Protein AF-A0A7Y3P914-F1 (afdb_monomer_lite)

Foldseek 3Di:
DDDDDDDADDDDFDDADDPPDPPPDDPPDDDDDDDDDDDDDDDDDDDDDDDDPPDDDDDDDDDDDDDDDDDPDQPDDDPADCQLVCLVVVPLLVVLVVLCVPPLLVLDDPVLNVVLVVLNVVLVVLSVVLNVLSVVLNVVVVVLSVLVVVLVVVVVVLVVLSVVLVVLSVVLCVDVRPPPDPVSNVVSVVSSVVSVVSSVVSVVVVVVSVVSVVVSVVSVVVSVVSVVVSSVSSSVSVVSSVVSSVVSVVSSVVLPALPDPLVVLLCVLVVPDLADDLVDDLVSLVVSLVSLVSSLVSLVVSPVSHPCPPDNSVVVNVVSVVRNVNSVVSCVVVVSVDPPPPPPDPDDDDDDDD

Secondary structure (DSSP, 8-state):
-PPPPPPPP-PPPPPP----------------------------------S---SS--S------------S----PPSSS-HHHHHHT-HHHHHHHHHHT-TTGGGS-HHHHHHHHHHHHHHHHHHHHHHHHHHHHHHHHHHHHHHHHHHHHHHHHHHHHHHHHHHHHHHHHHHHTT-SSHHHHHHHHHHHHHHHHHHHHHHHHHHHHHHHHHHHHHHHHHHHHHHHHHHHHHHHHHHHHHHHHHHHHHHHHHS--TTHHHHHHHHHHHTS-----TTS-HHHHHHHHHHHHHHHHHHHHHHHHS-TTSS--HHHHHHHHHHHHHHHHHHHHTTTTS------------PPP-

Sequence (354 aa):
PAPAQAPAPDIPAVAPITADLPLASTPSGTDAETAAEGEEKPFAAYASAPERADYLGAVNEDVSVSRSGEKASAIRPTAAGQIGGAIRNFAPYASLQALMSDPRMAKVSADVRRPIDVKKSEIDGKRGELIASADKQDTAEDGFEEEGRNLGAEKQTLAAAVADIDRLIAAHNARCNPAPDAASYQRCLADAARINAERDRVNARVDDYNKRANAHNSKIASLQSSRETLVSDADGWAEKIKELIAEIEKILAESKDCTDELKQTVKKICNEPHSCNGLQDCDELRLNLKIGQTCLAAREKVEELCPPNEYDHKTPINNEKAAIERCENYMKDKNCDEAPPVSSDNGNLMSPQK

Structure (mmCIF, N/CA/C/O backbone):
data_AF-A0A7Y3P914-F1
#
_entry.id   AF-A0A7Y3P914-F1
#
loop_
_atom_site.group_PDB
_atom_site.id
_atom_site.type_symbol
_atom_site.label_atom_id
_atom_site.label_alt_id
_atom_site.label_comp_id
_atom_site.label_asym_id
_atom_site.label_entity_id
_atom_site.label_seq_id
_atom_site.pdbx_PDB_ins_code
_atom_site.Cartn_x
_atom_site.Cartn_y
_atom_site.Cartn_z
_atom_site.occupancy
_atom_site.B_iso_or_equiv
_atom_site.auth_seq_id
_atom_site.auth_comp_id
_atom_site.auth_asym_id
_atom_site.auth_atom_id
_atom_site.pdbx_PDB_model_num
ATOM 1 N N . PRO A 1 1 ? 53.459 3.394 -87.256 1.00 50.91 1 PRO A N 1
ATOM 2 C CA . PRO A 1 1 ? 53.885 3.589 -85.850 1.00 50.91 1 PRO A CA 1
ATOM 3 C C . PRO A 1 1 ? 52.732 4.160 -85.013 1.00 50.91 1 PRO A C 1
ATOM 5 O O . PRO A 1 1 ? 52.361 5.315 -85.193 1.00 50.91 1 PRO A O 1
ATOM 8 N N . ALA A 1 2 ? 52.109 3.324 -84.178 1.00 41.31 2 ALA A N 1
ATOM 9 C CA . ALA A 1 2 ? 51.097 3.789 -83.232 1.00 41.31 2 ALA A CA 1
ATOM 10 C C . ALA A 1 2 ? 51.759 4.699 -82.175 1.00 41.31 2 ALA A C 1
ATOM 12 O O . ALA A 1 2 ? 52.886 4.402 -81.767 1.00 41.31 2 ALA A O 1
ATOM 13 N N . PRO A 1 3 ? 51.118 5.805 -81.758 1.00 51.88 3 PRO A N 1
ATOM 14 C CA . PRO A 1 3 ? 51.663 6.670 -80.720 1.00 51.88 3 PRO A CA 1
ATOM 15 C C . PRO A 1 3 ? 51.756 5.898 -79.400 1.00 51.88 3 PRO A C 1
ATOM 17 O O . PRO A 1 3 ? 50.814 5.209 -79.008 1.00 51.88 3 PRO A O 1
ATOM 20 N N . ALA A 1 4 ? 52.909 6.000 -78.739 1.00 55.75 4 ALA A N 1
ATOM 21 C CA . ALA A 1 4 ? 53.138 5.420 -77.424 1.00 55.75 4 ALA A CA 1
ATOM 22 C C . ALA A 1 4 ? 52.092 5.967 -76.439 1.00 55.75 4 ALA A C 1
ATOM 24 O O . ALA A 1 4 ? 51.994 7.180 -76.247 1.00 55.75 4 ALA A O 1
ATOM 25 N N . GLN A 1 5 ? 51.290 5.078 -75.850 1.00 51.44 5 GLN A N 1
ATOM 26 C CA . GLN A 1 5 ? 50.383 5.440 -74.766 1.00 51.44 5 GLN A CA 1
ATOM 27 C C . GLN A 1 5 ? 51.217 5.931 -73.580 1.00 51.44 5 GLN A C 1
ATOM 29 O O . GLN A 1 5 ? 52.145 5.250 -73.144 1.00 51.44 5 GLN A O 1
ATOM 34 N N . ALA A 1 6 ? 50.903 7.131 -73.090 1.00 59.94 6 ALA A N 1
ATOM 35 C CA . ALA A 1 6 ? 51.476 7.650 -71.858 1.00 59.94 6 ALA A CA 1
ATOM 36 C C . ALA A 1 6 ? 51.149 6.691 -70.694 1.00 59.94 6 ALA A C 1
ATOM 38 O O . ALA A 1 6 ? 50.053 6.120 -70.684 1.00 59.94 6 ALA A O 1
ATOM 39 N N . PRO A 1 7 ? 52.069 6.497 -69.732 1.00 67.12 7 PRO A N 1
ATOM 40 C CA . PRO A 1 7 ? 51.806 5.665 -68.564 1.00 67.12 7 PRO A CA 1
ATOM 41 C C . PRO A 1 7 ? 50.567 6.187 -67.831 1.00 67.12 7 PRO A C 1
ATOM 43 O O . PRO A 1 7 ? 50.412 7.397 -67.646 1.00 67.12 7 PRO A O 1
ATOM 46 N N . ALA A 1 8 ? 49.665 5.276 -67.460 1.00 64.25 8 ALA A N 1
ATOM 47 C CA . ALA A 1 8 ? 48.492 5.625 -66.671 1.00 64.25 8 ALA A CA 1
ATOM 48 C C . ALA A 1 8 ? 48.947 6.288 -65.355 1.00 64.25 8 ALA A C 1
ATOM 50 O O . ALA A 1 8 ? 49.922 5.824 -64.762 1.00 64.25 8 ALA A O 1
ATOM 51 N N . PRO A 1 9 ? 48.294 7.376 -64.910 1.00 67.44 9 PRO A N 1
ATOM 52 C CA . PRO A 1 9 ? 48.640 8.015 -63.647 1.00 67.44 9 PRO A CA 1
ATOM 53 C C . PRO A 1 9 ? 48.430 7.031 -62.492 1.00 67.44 9 PRO A C 1
ATOM 55 O O . PRO A 1 9 ? 47.398 6.363 -62.443 1.00 67.44 9 PRO A O 1
ATOM 58 N N . ASP A 1 10 ? 49.387 6.966 -61.563 1.00 74.56 10 ASP A N 1
ATOM 59 C CA . ASP A 1 10 ? 49.242 6.203 -60.322 1.00 74.56 10 ASP A CA 1
ATOM 60 C C . ASP A 1 10 ? 48.041 6.745 -59.537 1.00 74.56 10 ASP A C 1
ATOM 62 O O . ASP A 1 10 ? 48.047 7.881 -59.053 1.00 74.56 10 ASP A O 1
ATOM 66 N N . ILE A 1 11 ? 46.981 5.941 -59.437 1.00 69.25 11 ILE A N 1
ATOM 67 C CA . ILE A 1 11 ? 45.803 6.271 -58.636 1.00 69.25 11 ILE A CA 1
ATOM 68 C C . ILE A 1 11 ? 46.069 5.770 -57.211 1.00 69.25 11 ILE A C 1
ATOM 70 O O . ILE A 1 11 ? 46.240 4.564 -57.020 1.00 69.25 11 ILE A O 1
ATOM 74 N N . PRO A 1 12 ? 46.104 6.655 -56.198 1.00 71.06 12 PRO A N 1
ATOM 75 C CA . PRO A 1 12 ? 46.280 6.232 -54.816 1.00 71.06 12 PRO A CA 1
ATOM 76 C C . PRO A 1 12 ? 45.081 5.395 -54.355 1.00 71.06 12 PRO A C 1
ATOM 78 O O . PRO A 1 12 ? 43.934 5.669 -54.717 1.00 71.06 12 PRO A O 1
ATOM 81 N N . ALA A 1 13 ? 45.337 4.378 -53.531 1.00 70.75 13 ALA A N 1
ATOM 82 C CA . ALA A 1 13 ? 44.272 3.602 -52.907 1.00 70.75 13 ALA A CA 1
ATOM 83 C C . ALA A 1 13 ? 43.399 4.508 -52.021 1.00 70.75 13 ALA A C 1
ATOM 85 O O . ALA A 1 13 ? 43.916 5.332 -51.263 1.00 70.75 13 ALA A O 1
ATOM 86 N N . VAL A 1 14 ? 42.075 4.341 -52.092 1.00 72.00 14 VAL A N 1
ATOM 87 C CA . VAL A 1 14 ? 41.169 4.921 -51.091 1.00 72.00 14 VAL A CA 1
ATOM 88 C C . VAL A 1 14 ? 41.388 4.141 -49.799 1.00 72.00 14 VAL A C 1
ATOM 90 O O . VAL A 1 14 ? 41.328 2.911 -49.812 1.00 72.00 14 VAL A O 1
ATOM 93 N N . ALA A 1 15 ? 41.652 4.836 -48.692 1.00 77.31 15 ALA A N 1
ATOM 94 C CA . ALA A 1 15 ? 41.749 4.176 -47.397 1.00 77.31 15 ALA A CA 1
ATOM 95 C C . ALA A 1 15 ? 40.427 3.436 -47.107 1.00 77.31 15 ALA A C 1
ATOM 97 O O . ALA A 1 15 ? 39.361 4.043 -47.249 1.00 77.31 15 ALA A O 1
ATOM 98 N N . PRO A 1 16 ? 40.468 2.145 -46.736 1.00 74.19 16 PRO A N 1
ATOM 99 C CA . PRO A 1 16 ? 39.254 1.409 -46.422 1.00 74.19 16 PRO A CA 1
ATOM 100 C C . PRO A 1 16 ? 38.528 2.090 -45.262 1.00 74.19 16 PRO A C 1
ATOM 102 O O . PRO A 1 16 ? 39.151 2.478 -44.273 1.00 74.19 16 PRO A O 1
ATOM 105 N N . ILE A 1 17 ? 37.204 2.211 -45.368 1.00 77.62 17 ILE A N 1
ATOM 106 C CA . ILE A 1 17 ? 36.396 2.633 -44.225 1.00 77.62 17 ILE A CA 1
ATOM 107 C C . ILE A 1 17 ? 36.360 1.444 -43.272 1.00 77.62 17 ILE A C 1
ATOM 109 O O . ILE A 1 17 ? 35.791 0.400 -43.606 1.00 77.62 17 ILE A O 1
ATOM 113 N N . THR A 1 18 ? 36.984 1.580 -42.104 1.00 72.44 18 THR A N 1
ATOM 114 C CA . THR A 1 18 ? 36.909 0.555 -41.065 1.00 72.44 18 THR A CA 1
ATOM 115 C C . THR A 1 18 ? 35.623 0.724 -40.271 1.00 72.44 18 THR A C 1
ATOM 117 O O . THR A 1 18 ? 35.176 1.834 -39.955 1.00 72.44 18 THR A O 1
ATOM 120 N N . ALA A 1 19 ? 34.987 -0.404 -39.972 1.00 58.97 19 ALA A N 1
ATOM 121 C CA . ALA A 1 19 ? 33.869 -0.493 -39.047 1.00 58.97 19 ALA A CA 1
ATOM 122 C C . ALA A 1 19 ? 34.376 -0.503 -37.600 1.00 58.97 19 ALA A C 1
ATOM 124 O O . ALA A 1 19 ? 33.995 -1.362 -36.820 1.00 58.97 19 ALA A O 1
ATOM 125 N N . ASP A 1 20 ? 35.230 0.452 -37.228 1.00 58.34 20 ASP A N 1
ATOM 126 C CA . ASP A 1 20 ? 35.485 0.721 -35.813 1.00 58.34 20 ASP A CA 1
ATOM 127 C C . ASP A 1 20 ? 34.325 1.566 -35.290 1.00 58.34 20 ASP A C 1
ATOM 129 O O . ASP A 1 20 ? 34.436 2.761 -35.016 1.00 58.34 20 ASP A O 1
ATOM 133 N N . LEU A 1 21 ? 33.147 0.947 -35.257 1.00 54.62 21 LEU A N 1
ATOM 134 C CA . LEU A 1 21 ? 32.079 1.427 -34.407 1.00 54.62 21 LEU A CA 1
ATOM 135 C C . LEU A 1 21 ? 32.516 1.124 -32.975 1.00 54.62 21 LEU A C 1
ATOM 137 O O . LEU A 1 21 ? 32.952 -0.002 -32.716 1.00 54.62 21 LEU A O 1
ATOM 141 N N . PRO A 1 22 ? 32.411 2.076 -32.035 1.00 50.47 22 PRO A N 1
ATOM 142 C CA . PRO A 1 22 ? 32.494 1.723 -30.634 1.00 50.47 22 PRO A CA 1
ATOM 143 C C . PRO A 1 22 ? 31.343 0.749 -30.373 1.00 50.47 22 PRO A C 1
ATOM 145 O O . PRO A 1 22 ? 30.184 1.150 -30.266 1.00 50.47 22 PRO A O 1
ATOM 148 N N . LEU A 1 23 ? 31.648 -0.553 -30.352 1.00 43.09 23 LEU A N 1
ATOM 149 C CA . LEU A 1 23 ? 30.751 -1.555 -29.802 1.00 43.09 23 LEU A CA 1
ATOM 150 C C . LEU A 1 23 ? 30.413 -1.045 -28.413 1.00 43.09 23 LEU A C 1
ATOM 152 O O . LEU A 1 23 ? 31.317 -0.859 -27.598 1.00 43.09 23 LEU A O 1
ATOM 156 N N . ALA A 1 24 ? 29.135 -0.721 -28.218 1.00 44.84 24 ALA A N 1
ATOM 157 C CA . ALA A 1 24 ? 28.622 -0.168 -26.983 1.00 44.84 24 ALA A CA 1
ATOM 158 C C . ALA A 1 24 ? 29.222 -0.958 -25.825 1.00 44.84 24 ALA A C 1
ATOM 160 O O . ALA A 1 24 ? 28.960 -2.156 -25.693 1.00 44.84 24 ALA A O 1
ATOM 161 N N . SER A 1 25 ? 30.068 -0.295 -25.036 1.00 38.12 25 SER A N 1
ATOM 162 C CA . SER A 1 25 ? 30.569 -0.840 -23.790 1.00 38.12 25 SER A CA 1
ATOM 163 C C . SER A 1 25 ? 29.340 -1.287 -23.015 1.00 38.12 25 SER A C 1
ATOM 165 O O . SER A 1 25 ? 28.512 -0.461 -22.623 1.00 38.12 25 SER A O 1
ATOM 167 N N . THR A 1 26 ? 29.163 -2.598 -22.862 1.00 38.47 26 THR A N 1
ATOM 168 C CA . THR A 1 26 ? 28.195 -3.145 -21.915 1.00 38.47 26 THR A CA 1
ATOM 169 C C . THR A 1 26 ? 28.412 -2.416 -20.593 1.00 38.47 26 THR A C 1
ATOM 171 O O . THR A 1 26 ? 29.578 -2.231 -20.230 1.00 38.47 26 THR A O 1
ATOM 174 N N . PRO A 1 27 ? 27.362 -1.952 -19.894 1.00 37.50 27 PRO A N 1
ATOM 175 C CA . PRO A 1 27 ? 27.545 -1.226 -18.648 1.00 37.50 27 PRO A CA 1
ATOM 176 C C . PRO A 1 27 ? 28.261 -2.146 -17.652 1.00 37.50 27 PRO A C 1
ATOM 178 O O . PRO A 1 27 ? 27.662 -3.048 -17.072 1.00 37.50 27 PRO A O 1
ATOM 181 N N . SER A 1 28 ? 29.572 -1.944 -17.517 1.00 34.94 28 SER A N 1
ATOM 182 C CA . SER A 1 28 ? 30.407 -2.553 -16.493 1.00 34.94 28 SER A CA 1
ATOM 183 C C . SER A 1 28 ? 30.061 -1.852 -15.192 1.00 34.94 28 SER A C 1
ATOM 185 O O . SER A 1 28 ? 30.590 -0.785 -14.893 1.00 34.94 28 SER A O 1
ATOM 187 N N . GLY A 1 29 ? 29.108 -2.416 -14.456 1.00 36.97 29 GLY A N 1
ATOM 188 C CA . GLY A 1 29 ? 28.916 -2.095 -13.051 1.00 36.97 29 GLY A CA 1
ATOM 189 C C . GLY A 1 29 ? 29.984 -2.804 -12.225 1.00 36.97 29 GLY A C 1
ATOM 190 O O . GLY A 1 29 ? 29.795 -3.950 -11.837 1.00 36.97 29 GLY A O 1
ATOM 191 N N . THR A 1 30 ? 31.096 -2.125 -11.971 1.00 36.47 30 THR A N 1
ATOM 192 C CA . THR A 1 30 ? 32.029 -2.394 -10.863 1.00 36.47 30 THR A CA 1
ATOM 193 C C . THR A 1 30 ? 32.286 -1.029 -10.222 1.00 36.47 30 THR A C 1
ATOM 195 O O . THR A 1 30 ? 32.380 -0.041 -10.946 1.00 36.47 30 THR A O 1
ATOM 198 N N . ASP A 1 31 ? 32.153 -0.854 -8.906 1.00 37.28 31 ASP A N 1
ATOM 199 C CA . ASP A 1 31 ? 33.085 -1.317 -7.861 1.00 37.28 31 ASP A CA 1
ATOM 200 C C . ASP A 1 31 ? 32.318 -1.754 -6.573 1.00 37.28 31 ASP A C 1
ATOM 202 O O . ASP A 1 31 ? 31.187 -1.316 -6.371 1.00 37.28 31 ASP A O 1
ATOM 206 N N . ALA A 1 32 ? 32.816 -2.601 -5.651 1.00 36.53 32 ALA A N 1
ATOM 207 C CA . ALA A 1 32 ? 34.205 -2.837 -5.234 1.00 36.53 32 ALA A CA 1
ATOM 208 C C . ALA A 1 32 ? 34.442 -4.196 -4.487 1.00 36.53 32 ALA A C 1
ATOM 210 O O . ALA A 1 32 ? 33.572 -4.632 -3.737 1.00 36.53 32 ALA A O 1
ATOM 211 N N . GLU A 1 33 ? 35.662 -4.762 -4.667 1.00 33.62 33 GLU A N 1
ATOM 212 C CA . GLU A 1 33 ? 36.610 -5.358 -3.664 1.00 33.62 33 GLU A CA 1
ATOM 213 C C . GLU A 1 33 ? 36.236 -6.686 -2.913 1.00 33.62 33 GLU A C 1
ATOM 215 O O . GLU A 1 33 ? 35.158 -6.777 -2.352 1.00 33.62 33 GLU A O 1
ATOM 220 N N . THR A 1 34 ? 37.023 -7.782 -2.773 1.00 33.47 34 THR A N 1
ATOM 221 C CA . THR A 1 34 ? 38.476 -8.097 -2.873 1.00 33.47 34 THR A CA 1
ATOM 222 C C . THR A 1 34 ? 38.768 -9.616 -3.089 1.00 33.47 34 THR A C 1
ATOM 224 O O . THR A 1 34 ? 38.064 -10.466 -2.557 1.00 33.47 34 THR A O 1
ATOM 227 N N . ALA A 1 35 ? 39.930 -9.894 -3.713 1.00 32.78 35 ALA A N 1
ATOM 228 C CA . ALA A 1 35 ? 40.918 -10.979 -3.479 1.00 32.78 35 ALA A CA 1
ATOM 229 C C . ALA A 1 35 ? 40.788 -12.426 -4.050 1.00 32.78 35 ALA A C 1
ATOM 231 O O . ALA A 1 35 ? 39.902 -13.194 -3.698 1.00 32.78 35 ALA A O 1
ATOM 232 N N . ALA A 1 36 ? 41.888 -12.796 -4.739 1.00 31.89 36 ALA A N 1
ATOM 233 C CA . ALA A 1 36 ? 42.601 -14.090 -4.797 1.00 31.89 36 ALA A CA 1
ATOM 234 C C . ALA A 1 36 ? 42.387 -15.050 -5.998 1.00 31.89 36 ALA A C 1
ATOM 236 O O . ALA A 1 36 ? 41.440 -15.821 -6.059 1.00 31.89 36 ALA A O 1
ATOM 237 N N . GLU A 1 37 ? 43.372 -14.978 -6.909 1.00 33.94 37 GLU A N 1
ATOM 238 C CA . GLU A 1 37 ? 44.086 -16.022 -7.680 1.00 33.94 37 GLU A CA 1
ATOM 239 C C . GLU A 1 37 ? 43.427 -17.389 -7.976 1.00 33.94 37 GLU A C 1
ATOM 241 O O . GLU A 1 37 ? 43.148 -18.166 -7.067 1.00 33.94 37 GLU A O 1
ATOM 246 N N . GLY A 1 38 ? 43.391 -17.772 -9.265 1.00 28.92 38 GLY A N 1
ATOM 247 C CA . GLY A 1 38 ? 43.395 -19.190 -9.660 1.00 28.92 38 GLY A CA 1
ATOM 248 C C . GLY A 1 38 ? 42.850 -19.528 -11.055 1.00 28.92 38 GLY A C 1
ATOM 249 O O . GLY A 1 38 ? 41.647 -19.628 -11.232 1.00 28.92 38 GLY A O 1
ATOM 250 N N . GLU A 1 39 ? 43.770 -19.783 -11.993 1.00 28.97 39 GLU A N 1
ATOM 251 C CA . GLU A 1 39 ? 43.679 -20.680 -13.169 1.00 28.97 39 GLU A CA 1
ATOM 252 C C . GLU A 1 39 ? 42.563 -20.516 -14.231 1.00 28.97 39 GLU A C 1
ATOM 254 O O . GLU A 1 39 ? 41.419 -20.939 -14.085 1.00 28.97 39 GLU A O 1
ATOM 259 N N . GLU A 1 40 ? 42.983 -20.062 -15.419 1.00 33.28 40 GLU A N 1
ATOM 260 C CA . GLU A 1 40 ? 42.274 -20.221 -16.694 1.00 33.28 40 GLU A CA 1
ATOM 261 C C . GLU A 1 40 ? 42.356 -21.662 -17.231 1.00 33.28 40 GLU A C 1
ATOM 263 O O . GLU A 1 40 ? 43.456 -22.187 -17.403 1.00 33.28 40 GLU A O 1
ATOM 268 N N . LYS A 1 41 ? 41.217 -22.228 -17.663 1.00 32.97 41 LYS A N 1
ATOM 269 C CA . LYS A 1 41 ? 41.084 -22.995 -18.924 1.00 32.97 41 LYS A CA 1
ATOM 270 C C . LYS A 1 41 ? 39.656 -22.877 -19.498 1.00 32.97 41 LYS A C 1
ATOM 272 O O . LYS A 1 41 ? 38.721 -22.622 -18.745 1.00 32.97 41 LYS A O 1
ATOM 277 N N . PRO A 1 42 ? 39.479 -23.028 -20.828 1.00 42.84 42 PRO A N 1
ATOM 278 C CA . PRO A 1 42 ? 38.418 -22.357 -21.575 1.00 42.84 42 PRO A CA 1
ATOM 279 C C . PRO A 1 42 ? 37.222 -23.270 -21.870 1.00 42.84 42 PRO A C 1
ATOM 281 O O . PRO A 1 42 ? 37.392 -24.472 -22.073 1.00 42.84 42 PRO A O 1
ATOM 284 N N . PHE A 1 43 ? 36.029 -22.689 -22.012 1.00 25.69 43 PHE A N 1
ATOM 285 C CA . PHE A 1 43 ? 34.910 -23.357 -22.677 1.00 25.69 43 PHE A CA 1
ATOM 286 C C . PHE A 1 43 ? 34.331 -22.498 -23.797 1.00 25.69 43 PHE A C 1
ATOM 288 O O . PHE A 1 43 ? 33.967 -21.337 -23.620 1.00 25.69 43 PHE A O 1
ATOM 295 N N . ALA A 1 44 ? 34.293 -23.117 -24.971 1.00 27.75 44 ALA A N 1
ATOM 296 C CA . ALA A 1 44 ? 33.735 -22.608 -26.203 1.00 27.75 44 ALA A CA 1
ATOM 297 C C . ALA A 1 44 ? 32.231 -22.924 -26.312 1.00 27.75 44 ALA A C 1
ATOM 299 O O . ALA A 1 44 ? 31.794 -23.987 -25.886 1.00 27.75 44 ALA A O 1
ATOM 300 N N . ALA A 1 45 ? 31.513 -21.994 -26.953 1.00 28.34 45 ALA A N 1
ATOM 301 C CA . ALA A 1 45 ? 30.376 -22.139 -27.877 1.00 28.34 45 ALA A CA 1
ATOM 302 C C . ALA A 1 45 ? 29.240 -23.148 -27.570 1.00 28.34 45 ALA A C 1
ATOM 304 O O . ALA A 1 45 ? 29.451 -24.351 -27.614 1.00 28.34 45 ALA A O 1
ATOM 305 N N . TYR A 1 46 ? 27.985 -22.686 -27.487 1.00 26.97 46 TYR A N 1
ATOM 306 C CA . TYR A 1 46 ? 27.046 -22.589 -28.624 1.00 26.97 46 TYR A CA 1
ATOM 307 C C . TYR A 1 46 ? 25.659 -22.104 -28.165 1.00 26.97 46 TYR A C 1
ATOM 309 O O . TYR A 1 46 ? 25.238 -22.312 -27.032 1.00 26.97 46 TYR A O 1
ATOM 317 N N . ALA A 1 47 ? 24.964 -21.457 -29.096 1.00 31.00 47 ALA A N 1
ATOM 318 C CA . ALA A 1 47 ? 23.595 -20.973 -29.000 1.00 31.00 47 ALA A CA 1
ATOM 319 C C . ALA A 1 47 ? 22.541 -22.093 -28.993 1.00 31.00 47 ALA A C 1
ATOM 321 O O . ALA A 1 47 ? 22.698 -23.063 -29.729 1.00 31.00 47 ALA A O 1
ATOM 322 N N . SER A 1 48 ? 21.417 -21.858 -28.303 1.00 27.88 48 SER A N 1
ATOM 323 C CA . SER A 1 48 ? 20.051 -22.104 -28.812 1.00 27.88 48 SER A CA 1
ATOM 324 C C . SER A 1 48 ? 18.994 -21.719 -27.765 1.00 27.88 48 SER A C 1
ATOM 326 O O . SER A 1 48 ? 18.983 -22.264 -26.665 1.00 27.88 48 SER A O 1
ATOM 328 N N . ALA A 1 49 ? 18.100 -20.798 -28.133 1.00 28.89 49 ALA A N 1
ATOM 329 C CA . ALA A 1 49 ? 16.814 -20.519 -27.472 1.00 28.89 49 ALA A CA 1
ATOM 330 C C . ALA A 1 49 ? 15.851 -21.737 -27.648 1.00 28.89 49 ALA A C 1
ATOM 332 O O . ALA A 1 49 ? 16.184 -22.582 -28.487 1.00 28.89 49 ALA A O 1
ATOM 333 N N . PRO A 1 50 ? 14.671 -21.863 -26.978 1.00 43.38 50 PRO A N 1
ATOM 334 C CA . PRO A 1 50 ? 13.691 -20.777 -26.827 1.00 43.38 50 PRO A CA 1
ATOM 335 C C . PRO A 1 50 ? 12.800 -20.740 -25.553 1.00 43.38 50 PRO A C 1
ATOM 337 O O . PRO A 1 50 ? 12.624 -21.716 -24.835 1.00 43.38 50 PRO A O 1
ATOM 340 N N . GLU A 1 51 ? 12.163 -19.571 -25.400 1.00 33.34 51 GLU A N 1
ATOM 341 C CA . GLU A 1 51 ? 10.835 -19.304 -24.815 1.00 33.34 51 GLU A CA 1
ATOM 342 C C . GLU A 1 51 ? 10.640 -19.164 -23.285 1.00 33.34 51 GLU A C 1
ATOM 344 O O . GLU A 1 51 ? 10.704 -20.116 -22.515 1.00 33.34 51 GLU A O 1
ATOM 349 N N . ARG A 1 52 ? 10.196 -17.940 -22.923 1.00 32.91 52 ARG A N 1
ATOM 350 C CA . ARG A 1 52 ? 9.500 -17.494 -21.692 1.00 32.91 52 ARG A CA 1
ATOM 351 C C . ARG A 1 52 ? 10.332 -17.093 -20.464 1.00 32.91 52 ARG A C 1
ATOM 353 O O . ARG A 1 52 ? 10.040 -17.525 -19.354 1.00 32.91 52 ARG A O 1
ATOM 360 N N . ALA A 1 53 ? 11.254 -16.147 -20.641 1.00 29.41 53 ALA A N 1
ATOM 361 C CA . ALA A 1 53 ? 11.845 -15.379 -19.532 1.00 29.41 53 ALA A CA 1
ATOM 362 C C . ALA A 1 53 ? 11.821 -13.852 -19.760 1.00 29.41 53 ALA A C 1
ATOM 364 O O . ALA A 1 53 ? 12.564 -13.109 -19.127 1.00 29.41 53 ALA A O 1
ATOM 365 N N . ASP A 1 54 ? 10.954 -13.366 -20.647 1.00 38.41 54 ASP A N 1
ATOM 366 C CA . ASP A 1 54 ? 10.774 -11.935 -20.871 1.00 38.41 54 ASP A CA 1
ATOM 367 C C . ASP A 1 54 ? 9.634 -11.451 -19.978 1.00 38.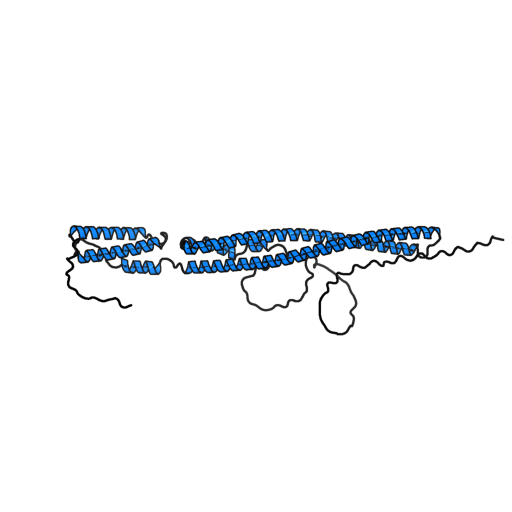41 54 ASP A C 1
ATOM 369 O O . ASP A 1 54 ? 8.475 -11.660 -20.323 1.00 38.41 54 ASP A O 1
ATOM 373 N N . TYR A 1 55 ? 9.948 -10.879 -18.813 1.00 35.78 55 TYR A N 1
ATOM 374 C CA . TYR A 1 55 ? 9.406 -9.557 -18.459 1.00 35.78 55 TYR A CA 1
ATOM 375 C C . TYR A 1 55 ? 9.979 -8.965 -17.166 1.00 35.78 55 TYR A C 1
ATOM 377 O O . TYR A 1 55 ? 10.012 -7.749 -17.050 1.00 35.78 55 TYR A O 1
ATOM 385 N N . LEU A 1 56 ? 10.494 -9.754 -16.221 1.00 37.75 56 LEU A N 1
ATOM 386 C CA . LEU A 1 56 ? 11.099 -9.222 -14.992 1.00 37.75 56 LEU A CA 1
ATOM 387 C C . LEU A 1 56 ? 12.145 -10.208 -14.456 1.00 37.75 56 LEU A C 1
ATOM 389 O O . LEU A 1 56 ? 11.775 -11.235 -13.895 1.00 37.75 56 LEU A O 1
ATOM 393 N N . GLY A 1 57 ? 13.440 -9.912 -14.597 1.00 31.36 57 GLY A N 1
ATOM 394 C CA . GLY A 1 57 ? 14.462 -10.684 -13.886 1.00 31.36 57 GLY A CA 1
ATOM 395 C C . GLY A 1 57 ? 15.863 -10.650 -14.482 1.00 31.36 57 GLY A C 1
ATOM 396 O O . GLY A 1 57 ? 16.253 -11.547 -15.217 1.00 31.36 57 GLY A O 1
ATOM 397 N N . ALA A 1 58 ? 16.661 -9.680 -14.050 1.00 32.53 58 ALA A N 1
ATOM 398 C CA . ALA A 1 58 ? 18.062 -9.941 -13.751 1.00 32.53 58 ALA A CA 1
ATOM 399 C C . ALA A 1 58 ? 18.299 -9.526 -12.296 1.00 32.53 58 ALA A C 1
ATOM 401 O O . ALA A 1 58 ? 18.653 -8.383 -12.026 1.00 32.53 58 ALA A O 1
ATOM 402 N N . VAL A 1 59 ? 18.050 -10.451 -11.366 1.00 33.28 59 VAL A N 1
ATOM 403 C CA . VAL A 1 59 ? 18.686 -10.461 -10.044 1.00 33.28 59 VAL A CA 1
ATOM 404 C C . VAL A 1 59 ? 18.969 -11.920 -9.682 1.00 33.28 59 VAL A C 1
ATOM 406 O O . VAL A 1 59 ? 18.044 -12.710 -9.534 1.00 33.28 59 VAL A O 1
ATOM 409 N N . ASN A 1 60 ? 20.262 -12.236 -9.618 1.00 32.06 60 ASN A N 1
ATOM 410 C CA . ASN A 1 60 ? 20.943 -13.296 -8.869 1.00 32.06 60 ASN A CA 1
ATOM 411 C C . ASN A 1 60 ? 20.093 -14.451 -8.305 1.00 32.06 60 ASN A C 1
ATOM 413 O O . ASN A 1 60 ? 19.385 -14.299 -7.309 1.00 32.06 60 ASN A O 1
ATOM 417 N N . GLU A 1 61 ? 20.299 -15.647 -8.859 1.00 29.81 61 GLU A N 1
ATOM 418 C CA . GLU A 1 61 ? 20.086 -16.897 -8.131 1.00 29.81 61 GLU A CA 1
ATOM 419 C C . GLU A 1 61 ? 21.199 -17.071 -7.088 1.00 29.81 61 GLU A C 1
ATOM 421 O O . GLU A 1 61 ? 22.344 -17.328 -7.440 1.00 29.81 61 GLU A O 1
ATOM 426 N N . ASP A 1 62 ? 20.849 -16.906 -5.811 1.00 28.67 62 ASP A N 1
ATOM 427 C CA . ASP A 1 62 ? 21.323 -17.766 -4.719 1.00 28.67 62 ASP A CA 1
ATOM 428 C C . ASP A 1 62 ? 20.475 -17.502 -3.463 1.00 28.67 62 ASP A C 1
ATOM 430 O O . ASP A 1 62 ? 20.752 -16.621 -2.650 1.00 28.67 62 ASP A O 1
ATOM 434 N N . VAL A 1 63 ? 19.391 -18.267 -3.297 1.00 26.67 63 VAL A N 1
ATOM 435 C CA . VAL A 1 63 ? 18.643 -18.330 -2.033 1.00 26.67 63 VAL A CA 1
ATOM 436 C C . VAL A 1 63 ? 18.353 -19.789 -1.704 1.00 26.67 63 VAL A C 1
ATOM 438 O O . VAL A 1 63 ? 17.451 -20.419 -2.252 1.00 26.67 63 VAL A O 1
ATOM 441 N N . SER A 1 64 ? 19.117 -20.319 -0.755 1.00 26.27 64 SER A N 1
ATOM 442 C CA . SER A 1 64 ? 18.826 -21.575 -0.072 1.00 26.27 64 SER A CA 1
ATOM 443 C C . SER A 1 64 ? 17.925 -21.301 1.138 1.00 26.27 64 SER A C 1
ATOM 445 O O . SER A 1 64 ? 18.306 -20.594 2.067 1.00 26.27 64 SER A O 1
ATOM 447 N N . VAL A 1 65 ? 16.714 -21.876 1.154 1.00 26.36 65 VAL A N 1
ATOM 448 C CA . VAL A 1 65 ? 15.855 -21.926 2.351 1.00 26.36 65 VAL A CA 1
ATOM 449 C C . VAL A 1 65 ? 15.231 -23.310 2.520 1.00 26.36 65 VAL A C 1
ATOM 451 O O . VAL A 1 65 ? 14.502 -23.816 1.670 1.00 26.36 65 VAL A O 1
ATOM 454 N N . SER A 1 66 ? 15.460 -23.888 3.696 1.00 25.19 66 SER A N 1
ATOM 455 C CA . SER A 1 66 ? 14.568 -24.807 4.417 1.00 25.19 66 SER A CA 1
ATOM 456 C C . SER A 1 66 ? 14.964 -24.685 5.897 1.00 25.19 66 SER A C 1
ATOM 458 O O . SER A 1 66 ? 16.145 -24.777 6.205 1.00 25.19 66 SER A O 1
ATOM 460 N N . ARG A 1 67 ? 14.080 -24.411 6.867 1.00 27.39 67 ARG A N 1
ATOM 461 C CA . ARG A 1 67 ? 12.933 -25.244 7.254 1.00 27.39 67 ARG A CA 1
ATOM 462 C C . ARG A 1 67 ? 11.954 -24.506 8.196 1.00 27.39 67 ARG A C 1
ATOM 464 O O . ARG A 1 67 ? 12.373 -23.909 9.180 1.00 27.39 67 ARG A O 1
ATOM 471 N N . SER A 1 68 ? 10.666 -24.663 7.881 1.00 32.31 68 SER A N 1
ATOM 472 C CA . SER A 1 68 ? 9.475 -24.874 8.734 1.00 32.31 68 SER A CA 1
ATOM 473 C C . SER A 1 68 ? 9.270 -24.093 10.044 1.00 32.31 68 SER A C 1
ATOM 475 O O . SER A 1 68 ? 9.869 -24.395 11.075 1.00 32.31 68 SER A O 1
ATOM 477 N N . GLY A 1 69 ? 8.228 -23.261 10.022 1.00 26.59 69 GLY A N 1
ATOM 478 C CA . GLY A 1 69 ? 7.448 -22.839 11.182 1.00 26.59 69 GLY A CA 1
ATOM 479 C C . GLY A 1 69 ? 6.334 -21.901 10.724 1.00 26.59 69 GLY A C 1
ATOM 480 O O . GLY A 1 69 ? 6.558 -20.697 10.651 1.00 26.59 69 GLY A O 1
ATOM 481 N N . GLU A 1 70 ? 5.174 -22.449 10.347 1.00 37.81 70 GLU A N 1
ATOM 482 C CA . GLU A 1 70 ? 3.986 -21.681 9.946 1.00 37.81 70 GLU A CA 1
ATOM 483 C C . GLU A 1 70 ? 3.607 -20.666 11.034 1.00 37.81 70 GLU A C 1
ATOM 485 O O . GLU A 1 70 ? 3.081 -21.007 12.092 1.00 37.81 70 GLU A O 1
ATOM 490 N N . LYS A 1 71 ? 3.892 -19.394 10.752 1.00 30.98 71 LYS A N 1
ATOM 491 C CA . LYS A 1 71 ? 3.312 -18.225 11.408 1.00 30.98 71 LYS A CA 1
ATOM 492 C C . LYS A 1 71 ? 2.487 -17.492 10.357 1.00 30.98 71 LYS A C 1
ATOM 494 O O . LYS A 1 71 ? 2.892 -17.435 9.198 1.00 30.98 71 LYS A O 1
ATOM 499 N N . ALA A 1 72 ? 1.333 -16.982 10.784 1.00 34.59 72 ALA A N 1
ATOM 500 C CA . ALA A 1 72 ? 0.357 -16.265 9.970 1.00 34.59 72 ALA A CA 1
ATOM 501 C C . ALA A 1 72 ? 1.019 -15.376 8.902 1.00 34.59 72 ALA A C 1
ATOM 503 O O . ALA A 1 72 ? 1.903 -14.579 9.217 1.00 34.59 72 ALA A O 1
ATOM 504 N N . SER A 1 73 ? 0.596 -15.561 7.650 1.00 39.19 73 SER A N 1
ATOM 505 C CA . SER A 1 73 ? 1.203 -14.989 6.451 1.00 39.19 73 SER A CA 1
ATOM 506 C C . SER A 1 73 ? 1.466 -13.488 6.582 1.00 39.19 73 SER A C 1
ATOM 508 O O . SER A 1 73 ? 0.532 -12.692 6.678 1.00 39.19 73 SER A O 1
ATOM 510 N N . ALA A 1 74 ? 2.747 -13.111 6.552 1.00 43.59 74 ALA A N 1
ATOM 511 C CA . ALA A 1 74 ? 3.178 -11.747 6.268 1.00 43.59 74 ALA A CA 1
ATOM 512 C C . ALA A 1 74 ? 2.539 -11.263 4.956 1.00 43.59 74 ALA A C 1
ATOM 514 O O . ALA A 1 74 ? 2.253 -12.083 4.073 1.00 43.59 74 ALA A O 1
ATOM 515 N N . ILE A 1 75 ? 2.342 -9.949 4.809 1.00 42.00 75 ILE A N 1
ATOM 516 C CA . ILE A 1 75 ? 1.964 -9.346 3.529 1.00 42.00 75 ILE A CA 1
ATOM 517 C C . ILE A 1 75 ? 3.149 -9.575 2.586 1.00 42.00 75 ILE A C 1
ATOM 519 O O . ILE A 1 75 ? 4.092 -8.797 2.546 1.00 42.00 75 ILE A O 1
ATOM 523 N N . ARG A 1 76 ? 3.158 -10.707 1.879 1.00 38.62 76 ARG A N 1
ATOM 524 C CA . ARG A 1 76 ? 4.168 -11.010 0.867 1.00 38.62 76 ARG A CA 1
ATOM 525 C C . ARG A 1 76 ? 3.649 -10.480 -0.462 1.00 38.62 76 ARG A C 1
ATOM 527 O O . ARG A 1 76 ? 2.742 -11.097 -1.022 1.00 38.62 76 ARG A O 1
ATOM 534 N N . PRO A 1 77 ? 4.164 -9.344 -0.959 1.00 41.31 77 PRO A N 1
ATOM 535 C CA . PRO A 1 77 ? 3.761 -8.849 -2.259 1.00 41.31 77 PRO A CA 1
ATOM 536 C C . PRO A 1 77 ? 4.206 -9.840 -3.335 1.00 41.31 77 PRO A C 1
ATOM 538 O O . PRO A 1 77 ? 5.365 -10.253 -3.384 1.00 41.31 77 PRO A O 1
ATOM 541 N N . THR A 1 78 ? 3.286 -10.209 -4.219 1.00 41.44 78 THR A N 1
ATOM 542 C CA . THR A 1 78 ? 3.649 -10.745 -5.529 1.00 41.44 78 THR A CA 1
ATOM 543 C C . THR A 1 78 ? 4.295 -9.634 -6.362 1.00 41.44 78 THR A C 1
ATOM 545 O O . THR A 1 78 ? 4.064 -8.437 -6.142 1.00 41.44 78 THR A O 1
ATOM 548 N N . ALA A 1 79 ? 5.174 -10.021 -7.287 1.00 51.78 79 ALA A N 1
ATOM 549 C CA . ALA A 1 79 ? 5.722 -9.117 -8.290 1.00 51.78 79 ALA A CA 1
ATOM 550 C C . ALA A 1 79 ? 4.559 -8.405 -9.016 1.00 51.78 79 ALA A C 1
ATOM 552 O O . ALA A 1 79 ? 3.611 -9.075 -9.415 1.00 51.78 79 ALA A O 1
ATOM 553 N N . ALA A 1 80 ? 4.634 -7.075 -9.106 1.00 49.91 80 ALA A N 1
ATOM 554 C CA . ALA A 1 80 ? 3.638 -6.142 -9.648 1.00 49.91 80 ALA A CA 1
ATOM 555 C C . ALA A 1 80 ? 2.287 -6.008 -8.891 1.00 49.91 80 ALA A C 1
ATOM 557 O O . ALA A 1 80 ? 1.523 -6.958 -8.706 1.00 49.91 80 ALA A O 1
ATOM 558 N N . GLY A 1 81 ? 1.980 -4.776 -8.462 1.00 56.00 81 GLY A N 1
ATOM 559 C CA . GLY A 1 81 ? 0.608 -4.241 -8.435 1.00 56.00 81 GLY A CA 1
ATOM 560 C C . GLY A 1 81 ? -0.404 -4.680 -7.365 1.00 56.00 81 GLY A C 1
ATOM 561 O O . GLY A 1 81 ? -1.602 -4.498 -7.573 1.00 56.00 81 GLY A O 1
ATOM 562 N N . GLN A 1 82 ? -0.012 -5.282 -6.234 1.00 75.44 82 GLN A N 1
ATOM 563 C CA . GLN A 1 82 ? -1.008 -5.735 -5.235 1.00 75.44 82 GLN A CA 1
ATOM 564 C C . GLN A 1 82 ? -0.828 -5.220 -3.808 1.00 75.44 82 GLN A C 1
ATOM 566 O O . GLN A 1 82 ? -1.587 -5.629 -2.930 1.00 75.44 82 GLN A O 1
ATOM 571 N N . ILE A 1 83 ? 0.095 -4.289 -3.544 1.00 85.12 83 ILE A N 1
ATOM 572 C CA . ILE A 1 83 ? 0.243 -3.742 -2.183 1.00 85.12 83 ILE A CA 1
ATOM 573 C C . ILE A 1 83 ? -1.047 -3.022 -1.769 1.00 85.12 83 ILE A C 1
ATOM 575 O O . ILE A 1 83 ? -1.600 -3.305 -0.704 1.00 85.12 83 ILE A O 1
ATOM 579 N N . GLY A 1 84 ? -1.599 -2.178 -2.648 1.00 89.06 84 GLY A N 1
ATOM 580 C CA . GLY A 1 84 ? -2.866 -1.495 -2.388 1.00 89.06 84 GLY A CA 1
ATOM 581 C C . GLY A 1 84 ? -4.024 -2.477 -2.186 1.00 89.06 84 GLY A C 1
ATOM 582 O O . GLY A 1 84 ? -4.854 -2.295 -1.295 1.00 89.06 84 GLY A O 1
ATOM 583 N N . GLY A 1 85 ? -4.079 -3.552 -2.977 1.00 89.81 85 GLY A N 1
ATOM 584 C CA . GLY A 1 85 ? -5.064 -4.626 -2.816 1.00 89.81 85 GLY A CA 1
ATOM 585 C C . GLY A 1 85 ? -4.938 -5.359 -1.475 1.00 89.81 85 GLY A C 1
ATOM 586 O O . GLY A 1 85 ? -5.942 -5.579 -0.796 1.00 89.81 85 GLY A O 1
ATOM 587 N N . ALA A 1 86 ? -3.713 -5.681 -1.060 1.00 91.06 86 ALA A N 1
ATOM 588 C CA . ALA A 1 86 ? -3.431 -6.354 0.202 1.00 91.06 86 ALA A CA 1
ATOM 589 C C . ALA A 1 86 ? -3.814 -5.493 1.416 1.00 91.06 86 ALA A C 1
ATOM 591 O O . ALA A 1 86 ? -4.458 -5.995 2.334 1.00 91.06 86 ALA A O 1
ATOM 592 N N . ILE A 1 87 ? -3.505 -4.190 1.398 1.00 93.62 87 ILE A N 1
ATOM 593 C CA . ILE A 1 87 ? -3.894 -3.255 2.470 1.00 93.62 87 ILE A CA 1
ATOM 594 C C . ILE A 1 87 ? -5.422 -3.107 2.539 1.00 93.62 87 ILE A C 1
ATOM 596 O O . ILE A 1 87 ? -6.010 -3.091 3.625 1.00 93.62 87 ILE A O 1
ATOM 600 N N . ARG A 1 88 ? -6.099 -3.017 1.384 1.00 94.31 88 ARG A N 1
ATOM 601 C CA . ARG A 1 88 ? -7.566 -2.905 1.331 1.00 94.31 88 ARG A CA 1
ATOM 602 C C . ARG A 1 88 ? -8.252 -4.116 1.951 1.00 94.31 88 ARG A C 1
ATOM 604 O O . ARG A 1 88 ? -9.188 -3.924 2.728 1.00 94.31 88 ARG A O 1
ATOM 611 N N . ASN A 1 89 ? -7.756 -5.309 1.632 1.00 94.00 89 ASN A N 1
ATOM 612 C CA . ASN A 1 89 ? -8.337 -6.597 2.007 1.00 94.00 89 ASN A CA 1
ATOM 613 C C . ASN A 1 89 ? -7.650 -7.241 3.222 1.00 94.00 89 ASN A C 1
ATOM 615 O O . ASN A 1 89 ? -7.763 -8.449 3.430 1.00 94.00 89 ASN A O 1
ATOM 619 N N . PHE A 1 90 ? -6.920 -6.460 4.021 1.00 94.88 90 PHE A N 1
ATOM 620 C CA . PHE A 1 90 ? -6.174 -6.985 5.157 1.00 94.88 90 PHE A CA 1
ATOM 621 C C . PHE A 1 90 ? -7.126 -7.553 6.219 1.00 94.88 90 PHE A C 1
ATOM 623 O O . PHE A 1 90 ? -7.829 -6.811 6.907 1.00 94.88 90 PHE A O 1
ATOM 630 N N . ALA A 1 91 ? -7.150 -8.881 6.358 1.00 93.69 91 ALA A N 1
ATOM 631 C CA . ALA A 1 91 ? -8.130 -9.578 7.190 1.00 93.69 91 ALA A CA 1
ATOM 632 C C . ALA A 1 91 ? -8.155 -9.116 8.664 1.00 93.69 91 ALA A C 1
ATOM 634 O O . ALA A 1 91 ? -9.252 -8.877 9.171 1.00 93.69 91 ALA A O 1
ATOM 635 N N . PRO A 1 92 ? -7.016 -8.890 9.353 1.00 95.19 92 PRO A N 1
ATOM 636 C CA . PRO A 1 92 ? -7.046 -8.376 10.723 1.00 95.19 92 PRO A CA 1
ATOM 637 C C . PRO A 1 92 ? -7.736 -7.015 10.846 1.00 95.19 92 PRO A C 1
ATOM 639 O O . PRO A 1 92 ? -8.422 -6.772 11.831 1.00 95.19 92 PRO A O 1
ATOM 642 N N . TYR A 1 93 ? -7.644 -6.140 9.841 1.00 96.12 93 TYR A N 1
ATOM 643 C CA . TYR A 1 93 ? -8.373 -4.871 9.871 1.00 96.12 93 TYR A CA 1
ATOM 644 C C . TYR A 1 93 ? -9.896 -5.085 9.850 1.00 96.12 93 TYR A C 1
ATOM 646 O O . TYR A 1 93 ? -10.621 -4.406 10.575 1.00 96.12 93 TYR A O 1
ATOM 654 N N . ALA A 1 94 ? -10.391 -6.065 9.086 1.00 95.75 94 ALA A N 1
ATOM 655 C CA . ALA A 1 94 ? -11.805 -6.445 9.119 1.00 95.75 94 ALA A CA 1
ATOM 656 C C . ALA A 1 94 ? -12.214 -7.012 10.493 1.00 95.75 94 ALA A C 1
ATOM 658 O O . ALA A 1 94 ? -13.268 -6.646 11.014 1.00 95.75 94 ALA A O 1
ATOM 659 N N . SER A 1 95 ? -11.362 -7.830 11.123 1.00 96.50 95 SER A N 1
ATOM 660 C CA . SER A 1 95 ? -11.583 -8.316 12.494 1.00 96.50 95 SER A CA 1
ATOM 661 C C . SER A 1 95 ? -11.640 -7.174 13.510 1.00 96.50 95 SER A C 1
ATOM 663 O O . SER A 1 95 ? -12.529 -7.152 14.358 1.00 96.50 95 SER A O 1
ATOM 665 N N . LEU A 1 96 ? -10.748 -6.184 13.395 1.00 97.38 96 LEU A N 1
ATOM 666 C CA . LEU A 1 96 ? -10.787 -4.978 14.222 1.00 97.38 96 LEU A CA 1
ATOM 667 C C . LEU A 1 96 ? -12.109 -4.221 14.034 1.00 97.38 96 LEU A C 1
ATOM 669 O O . LEU A 1 96 ? -12.725 -3.819 15.016 1.00 97.38 96 LEU A O 1
ATOM 673 N N . GLN A 1 97 ? -12.588 -4.049 12.797 1.00 97.62 97 GLN A N 1
ATOM 674 C CA . GLN A 1 97 ? -13.888 -3.412 12.550 1.00 97.62 97 GLN A CA 1
ATOM 675 C C . GLN A 1 97 ? -15.052 -4.183 13.187 1.00 97.62 97 GLN A C 1
ATOM 677 O O . GLN A 1 97 ? -15.957 -3.566 13.757 1.00 97.62 97 GLN A O 1
ATOM 682 N N . ALA A 1 98 ? -15.017 -5.516 13.125 1.00 97.12 98 ALA A N 1
ATOM 683 C CA . ALA A 1 98 ? -16.014 -6.367 13.761 1.00 97.12 98 ALA A CA 1
ATOM 684 C C . ALA A 1 98 ? -15.995 -6.217 15.291 1.00 97.12 98 ALA A C 1
ATOM 686 O O . ALA A 1 98 ? -17.050 -6.013 15.885 1.00 97.12 98 ALA A O 1
ATOM 687 N N . LEU A 1 99 ? -14.811 -6.222 15.916 1.00 96.12 99 LEU A N 1
ATOM 688 C CA . LEU A 1 99 ? -14.653 -6.003 17.359 1.00 96.12 99 LEU A CA 1
ATOM 689 C C . LEU A 1 99 ? -15.148 -4.623 17.795 1.00 96.12 99 LEU A C 1
ATOM 691 O O . LEU A 1 99 ? -15.870 -4.509 18.778 1.00 96.12 99 LEU A O 1
ATOM 695 N N . MET A 1 100 ? -14.830 -3.576 17.034 1.00 96.62 100 MET A N 1
ATOM 696 C CA . MET A 1 100 ? -15.316 -2.218 17.309 1.00 96.62 100 MET A CA 1
ATOM 697 C C . MET A 1 100 ? -16.842 -2.093 17.195 1.00 96.62 100 MET A C 1
ATOM 699 O O . MET A 1 100 ? -17.432 -1.195 17.795 1.00 96.62 100 MET A O 1
ATOM 703 N N . SER A 1 101 ? -17.476 -2.993 16.440 1.00 95.31 101 SER A N 1
ATOM 704 C CA . SER A 1 101 ? -18.933 -3.073 16.279 1.00 95.31 101 SER A CA 1
ATOM 705 C C . SER A 1 101 ? -19.588 -4.075 17.237 1.00 95.31 101 SER A C 1
ATOM 707 O O . SER A 1 101 ? -20.808 -4.239 17.202 1.00 95.31 101 SER A O 1
ATOM 709 N N . ASP A 1 102 ? -18.808 -4.757 18.081 1.00 93.00 102 ASP A N 1
ATOM 710 C CA . ASP A 1 102 ? -19.324 -5.726 19.044 1.00 93.00 102 ASP A CA 1
ATOM 711 C C . ASP A 1 102 ? -20.238 -5.011 20.062 1.00 93.00 102 ASP A C 1
ATOM 713 O O . ASP A 1 102 ? -19.827 -4.015 20.667 1.00 93.00 102 ASP A O 1
ATOM 717 N N . PRO A 1 103 ? -21.470 -5.496 20.317 1.00 87.44 103 PRO A N 1
ATOM 718 C CA . PRO A 1 103 ? -22.380 -4.885 21.289 1.00 87.44 103 PRO A CA 1
ATOM 719 C C . PRO A 1 103 ? -21.792 -4.732 22.699 1.00 87.44 103 PRO A C 1
ATOM 721 O O . PRO A 1 103 ? -22.222 -3.863 23.458 1.00 87.44 103 PRO A O 1
ATOM 724 N N . ARG A 1 104 ? -20.808 -5.555 23.074 1.00 86.75 104 ARG A N 1
ATOM 725 C CA . ARG A 1 104 ? -20.105 -5.454 24.358 1.00 86.75 104 ARG A CA 1
ATOM 726 C C . ARG A 1 104 ? -19.198 -4.228 24.429 1.00 86.75 104 ARG A C 1
ATOM 728 O O . ARG A 1 104 ? -19.076 -3.659 25.508 1.00 86.75 104 ARG A O 1
ATOM 735 N N . MET A 1 105 ? -18.662 -3.739 23.308 1.00 90.56 105 MET A N 1
ATOM 736 C CA . MET A 1 105 ? -17.896 -2.483 23.280 1.00 90.56 105 MET A CA 1
ATOM 737 C C . MET A 1 105 ? -18.743 -1.268 23.671 1.00 90.56 105 MET A C 1
ATOM 739 O O . MET A 1 105 ? -18.216 -0.297 24.210 1.00 90.56 105 MET A O 1
ATOM 743 N N . ALA A 1 106 ? -20.066 -1.320 23.475 1.00 87.56 106 ALA A N 1
ATOM 744 C CA . ALA A 1 106 ? -20.969 -0.282 23.971 1.00 87.56 106 ALA A CA 1
ATOM 745 C C . ALA A 1 106 ? -21.065 -0.245 25.508 1.00 87.56 106 ALA A C 1
ATOM 747 O O . ALA A 1 106 ? -21.482 0.771 26.056 1.00 87.56 106 ALA A O 1
ATOM 748 N N . LYS A 1 107 ? -20.670 -1.330 26.191 1.00 81.75 107 LYS A N 1
ATOM 749 C CA . LYS A 1 107 ? -20.666 -1.455 27.657 1.00 81.75 107 LYS A CA 1
ATOM 750 C C . LYS A 1 107 ? -19.337 -1.029 28.289 1.00 81.75 107 LYS A C 1
ATOM 752 O O . LYS A 1 107 ? -19.264 -0.866 29.502 1.00 81.75 107 LYS A O 1
ATOM 757 N N . VAL A 1 108 ? -18.283 -0.871 27.488 1.00 85.44 108 VAL A N 1
ATOM 758 C CA . VAL A 1 108 ? -16.975 -0.408 27.964 1.00 85.44 108 VAL A CA 1
ATOM 759 C C . VAL A 1 108 ? -17.090 1.060 28.372 1.00 85.44 108 VAL A C 1
ATOM 761 O O . VAL A 1 108 ? -17.639 1.876 27.627 1.00 85.44 108 VAL A O 1
ATOM 764 N N . SER A 1 109 ? -16.576 1.403 29.557 1.00 84.19 109 SER A N 1
ATOM 765 C CA . SER A 1 109 ? -16.632 2.773 30.071 1.00 84.19 109 SER A CA 1
ATOM 766 C C . SER A 1 109 ? -15.947 3.757 29.118 1.00 84.19 109 SER A C 1
ATOM 768 O O . SER A 1 109 ? -14.974 3.423 28.436 1.00 84.19 109 SER A O 1
ATOM 770 N N . ALA A 1 110 ? -16.439 4.997 29.079 1.00 86.81 110 ALA A N 1
ATOM 771 C CA . ALA A 1 110 ? -15.930 6.019 28.164 1.00 86.81 110 ALA A CA 1
ATOM 772 C C . ALA A 1 110 ? -14.419 6.273 28.329 1.00 86.81 110 ALA A C 1
ATOM 774 O O . ALA A 1 110 ? -13.724 6.499 27.338 1.00 86.81 110 ALA A O 1
ATOM 775 N N . ASP A 1 111 ? -13.898 6.181 29.556 1.00 85.12 111 ASP A N 1
ATOM 776 C CA . ASP A 1 111 ? -12.475 6.387 29.845 1.00 85.12 111 ASP A CA 1
ATOM 777 C C . ASP A 1 111 ? -11.574 5.305 29.239 1.00 85.12 111 ASP A C 1
ATOM 779 O O . ASP A 1 111 ? -10.456 5.611 28.827 1.00 85.12 111 ASP A O 1
ATOM 783 N N . VAL A 1 112 ? -12.069 4.069 29.130 1.00 91.62 112 VAL A N 1
ATOM 784 C CA . VAL A 1 112 ? -11.358 2.953 28.486 1.00 91.62 112 VAL A CA 1
ATOM 785 C C . VAL A 1 112 ? -11.582 2.965 26.973 1.00 91.62 112 VAL A C 1
ATOM 787 O O . VAL A 1 112 ? -10.658 2.717 26.201 1.00 91.62 112 VAL A O 1
ATOM 790 N N . ARG A 1 113 ? -12.796 3.302 26.529 1.00 93.38 113 ARG A N 1
ATOM 791 C CA . ARG A 1 113 ? -13.170 3.303 25.112 1.00 93.38 113 ARG A CA 1
ATOM 792 C C . ARG A 1 113 ? -12.507 4.428 24.315 1.00 93.38 113 ARG A C 1
ATOM 794 O O . ARG A 1 113 ? -12.060 4.203 23.196 1.00 93.38 113 ARG A O 1
ATOM 801 N N . ARG A 1 114 ? -12.390 5.631 24.883 1.00 95.00 114 ARG A N 1
ATOM 802 C CA . ARG A 1 114 ? -11.843 6.800 24.173 1.00 95.00 114 ARG A CA 1
ATOM 803 C C . ARG A 1 114 ? -10.409 6.579 23.647 1.00 95.00 114 ARG A C 1
ATOM 805 O O . ARG A 1 114 ? -10.179 6.894 22.483 1.00 95.00 114 ARG A O 1
ATOM 812 N N . PRO A 1 115 ? -9.446 6.037 24.420 1.00 96.75 115 PRO A N 1
ATOM 813 C CA . PRO A 1 115 ? -8.125 5.684 23.891 1.00 96.75 115 PRO A CA 1
ATOM 814 C C . PRO A 1 115 ? -8.159 4.689 22.721 1.00 96.75 115 PRO A C 1
ATOM 816 O O . PRO A 1 115 ? -7.380 4.834 21.781 1.00 96.75 115 PRO A O 1
ATOM 819 N N . ILE A 1 116 ? -9.068 3.708 22.751 1.00 97.38 116 ILE A N 1
ATOM 820 C CA . ILE A 1 116 ? -9.250 2.722 21.672 1.00 97.38 116 ILE A CA 1
ATOM 821 C C . ILE A 1 116 ? -9.755 3.413 20.405 1.00 97.38 116 ILE A C 1
ATOM 823 O O . ILE A 1 116 ? -9.207 3.189 19.328 1.00 97.38 116 ILE A O 1
ATOM 827 N N . ASP A 1 117 ? -10.752 4.293 20.535 1.00 97.25 117 ASP A N 1
ATOM 828 C CA . ASP A 1 117 ? -11.299 5.056 19.409 1.00 97.25 117 ASP A CA 1
ATOM 829 C C . ASP A 1 117 ? -10.223 5.945 18.757 1.00 97.25 117 ASP A C 1
ATOM 831 O O . ASP A 1 117 ? -10.141 6.015 17.529 1.00 97.25 117 ASP A O 1
ATOM 835 N N . VAL A 1 118 ? -9.346 6.566 19.558 1.00 98.00 118 VAL A N 1
ATOM 836 C CA . VAL A 1 118 ? -8.201 7.348 19.054 1.00 98.00 118 VAL A CA 1
ATOM 837 C C . VAL A 1 118 ? -7.228 6.458 18.276 1.00 98.00 118 VAL A C 1
ATOM 839 O O . VAL A 1 118 ? -6.949 6.747 17.113 1.00 98.00 118 VAL A O 1
ATOM 842 N N . LYS A 1 119 ? -6.773 5.340 18.862 1.00 98.19 119 LYS A N 1
ATOM 843 C CA . LYS A 1 119 ? -5.873 4.386 18.185 1.00 98.19 119 LYS A CA 1
ATOM 844 C C . LYS A 1 119 ? -6.484 3.854 16.887 1.00 98.19 119 LYS A C 1
ATOM 846 O O . LYS A 1 119 ? -5.801 3.747 15.870 1.00 98.19 119 LYS A O 1
ATOM 851 N N . LYS A 1 120 ? -7.786 3.556 16.892 1.00 97.62 120 LYS A N 1
ATOM 852 C CA . LYS A 1 120 ? -8.508 3.125 15.693 1.00 97.62 120 LYS A CA 1
ATOM 853 C C . LYS A 1 120 ? -8.503 4.219 14.622 1.00 97.62 120 LYS A C 1
ATOM 855 O O . LYS A 1 120 ? -8.222 3.925 13.465 1.00 97.62 120 LYS A O 1
ATOM 860 N N . SER A 1 121 ? -8.777 5.469 14.992 1.00 98.06 121 SER A N 1
ATOM 861 C CA . SER A 1 121 ? -8.741 6.594 14.051 1.00 98.06 121 SER A CA 1
ATOM 862 C C . SER A 1 121 ? -7.352 6.785 13.432 1.00 98.06 121 SER A C 1
ATOM 864 O O . SER A 1 121 ? -7.255 7.089 12.245 1.00 98.06 121 SER A O 1
ATOM 866 N N . GLU A 1 122 ? -6.279 6.594 14.203 1.00 97.81 122 GLU A N 1
ATOM 867 C CA . GLU A 1 122 ? -4.902 6.636 13.692 1.00 97.81 122 GLU A CA 1
ATOM 868 C C . GLU A 1 122 ? -4.628 5.500 12.694 1.00 97.81 122 GLU A C 1
ATOM 870 O O . GLU A 1 122 ? -4.047 5.730 11.631 1.00 97.81 122 GLU A O 1
ATOM 875 N N . ILE A 1 123 ? -5.089 4.280 12.996 1.00 97.88 123 ILE A N 1
ATOM 876 C CA . ILE A 1 123 ? -5.006 3.121 12.094 1.00 97.88 123 ILE A CA 1
ATOM 877 C C . ILE A 1 123 ? -5.776 3.376 10.793 1.00 97.88 123 ILE A C 1
ATOM 879 O O . ILE A 1 123 ? -5.263 3.063 9.716 1.00 97.88 123 ILE A O 1
ATOM 883 N N . ASP A 1 124 ? -6.984 3.937 10.877 1.00 97.62 124 ASP A N 1
ATOM 884 C CA . ASP A 1 124 ? -7.826 4.255 9.719 1.00 97.62 124 ASP A CA 1
ATOM 885 C C . ASP A 1 124 ? -7.166 5.338 8.845 1.00 97.62 124 ASP A C 1
ATOM 887 O O . ASP A 1 124 ? -7.119 5.204 7.619 1.00 97.62 124 ASP A O 1
ATOM 891 N N . GLY A 1 125 ? -6.601 6.377 9.473 1.00 97.75 125 GLY A N 1
ATOM 892 C CA . GLY A 1 125 ? -5.850 7.435 8.794 1.00 97.75 125 GLY A CA 1
ATOM 893 C C . GLY A 1 125 ? -4.625 6.888 8.064 1.00 97.75 125 GLY A C 1
ATOM 894 O O . GLY A 1 125 ? -4.494 7.066 6.851 1.00 97.75 125 GLY A O 1
ATOM 895 N N . LYS A 1 126 ? -3.780 6.121 8.767 1.00 97.88 126 LYS A N 1
ATOM 896 C CA . LYS A 1 126 ? -2.594 5.494 8.168 1.00 97.88 126 LYS A CA 1
ATOM 897 C C . LYS A 1 126 ? -2.973 4.510 7.060 1.00 97.88 126 LYS A C 1
ATOM 899 O O . LYS A 1 126 ? -2.297 4.472 6.038 1.00 97.88 126 LYS A O 1
ATOM 904 N N . ARG A 1 127 ? -4.078 3.762 7.191 1.00 97.12 127 ARG A N 1
ATOM 905 C CA . ARG A 1 127 ? -4.592 2.902 6.109 1.00 97.12 127 ARG A CA 1
ATOM 906 C C . ARG A 1 127 ? -4.879 3.712 4.843 1.00 97.12 127 ARG A C 1
ATOM 908 O O . ARG A 1 127 ? -4.519 3.272 3.755 1.00 97.12 127 ARG A O 1
ATOM 915 N N . GLY A 1 128 ? -5.516 4.876 4.975 1.00 96.44 128 GLY A N 1
ATOM 916 C CA . GLY A 1 128 ? -5.781 5.775 3.849 1.00 96.44 128 GLY A CA 1
ATOM 917 C C . GLY A 1 128 ? -4.500 6.258 3.164 1.00 96.44 128 GLY A C 1
ATOM 918 O O . GLY A 1 128 ? -4.392 6.174 1.942 1.00 96.44 128 GLY A O 1
ATOM 919 N N . GLU A 1 129 ? -3.509 6.691 3.948 1.00 97.62 129 GLU A N 1
ATOM 920 C CA . GLU A 1 129 ? -2.194 7.113 3.442 1.00 97.62 129 GLU A CA 1
ATOM 921 C C . GLU A 1 129 ? -1.468 5.987 2.696 1.00 97.62 129 GLU A C 1
ATOM 923 O O . GLU A 1 129 ? -0.947 6.202 1.601 1.00 97.62 129 GLU A O 1
ATOM 928 N N . LEU A 1 130 ? -1.456 4.778 3.266 1.00 96.50 130 LEU A N 1
ATOM 929 C CA . LEU A 1 130 ? -0.807 3.613 2.664 1.00 96.50 130 LEU A CA 1
ATOM 930 C C . LEU A 1 130 ? -1.461 3.217 1.340 1.00 96.50 130 LEU A C 1
ATOM 932 O O . LEU A 1 130 ? -0.754 2.940 0.376 1.00 96.50 130 LEU A O 1
ATOM 936 N N . ILE A 1 131 ? -2.797 3.230 1.272 1.00 96.00 131 ILE A N 1
ATOM 937 C CA . ILE A 1 131 ? -3.533 2.951 0.033 1.00 96.00 131 ILE A CA 1
ATOM 938 C C . ILE A 1 131 ? -3.203 4.000 -1.033 1.00 96.00 131 ILE A C 1
ATOM 940 O O . ILE A 1 131 ? -2.871 3.632 -2.154 1.00 96.00 131 ILE A O 1
ATOM 944 N N . ALA A 1 132 ? -3.239 5.289 -0.688 1.00 96.56 132 ALA A N 1
ATOM 945 C CA . ALA A 1 132 ? -2.925 6.356 -1.637 1.00 96.56 132 ALA A CA 1
ATOM 946 C C . ALA A 1 132 ? -1.472 6.280 -2.140 1.00 96.56 132 ALA A C 1
ATOM 948 O O . ALA A 1 132 ? -1.205 6.522 -3.318 1.00 96.56 132 ALA A O 1
ATOM 949 N N . SER A 1 133 ? -0.532 5.929 -1.258 1.00 96.12 133 SER A N 1
ATOM 950 C CA . SER A 1 133 ? 0.869 5.709 -1.627 1.00 96.12 133 SER A CA 1
ATOM 951 C C . SER A 1 133 ? 1.024 4.508 -2.564 1.00 96.12 133 SER A C 1
ATOM 953 O O . SER A 1 133 ? 1.705 4.619 -3.582 1.00 96.12 133 SER A O 1
ATOM 955 N N . ALA A 1 134 ? 0.345 3.395 -2.266 1.00 95.12 134 ALA A N 1
ATOM 956 C CA . ALA A 1 134 ? 0.338 2.209 -3.115 1.00 95.12 134 ALA A CA 1
ATOM 957 C C . ALA A 1 134 ? -0.216 2.516 -4.513 1.00 95.12 134 ALA A C 1
ATOM 959 O O . ALA A 1 134 ? 0.460 2.252 -5.497 1.00 95.12 134 ALA A O 1
ATOM 960 N N . ASP A 1 135 ? -1.374 3.175 -4.604 1.00 93.31 135 ASP A N 1
ATOM 961 C CA . ASP A 1 135 ? -1.996 3.517 -5.890 1.00 93.31 135 ASP A CA 1
ATOM 962 C C . ASP A 1 135 ? -1.101 4.438 -6.741 1.00 93.31 135 ASP A C 1
ATOM 964 O O . ASP A 1 135 ? -1.037 4.320 -7.968 1.00 93.31 135 ASP A O 1
ATOM 968 N N . LYS A 1 136 ? -0.372 5.356 -6.090 1.00 94.81 136 LYS A N 1
ATOM 969 C CA . LYS A 1 136 ? 0.614 6.211 -6.761 1.00 94.81 136 LYS A CA 1
ATOM 970 C C . LYS A 1 136 ? 1.794 5.400 -7.301 1.00 94.81 136 LYS A C 1
ATOM 972 O O . LYS A 1 136 ? 2.273 5.712 -8.389 1.00 94.81 136 LYS A O 1
ATOM 977 N N . GLN A 1 137 ? 2.283 4.415 -6.547 1.00 93.94 137 GLN A N 1
ATOM 978 C CA . GLN A 1 137 ? 3.359 3.532 -7.003 1.00 93.94 137 GLN A CA 1
ATOM 979 C C . GLN A 1 137 ? 2.897 2.641 -8.156 1.00 93.94 137 GLN A C 1
ATOM 981 O O . GLN A 1 137 ? 3.610 2.576 -9.149 1.00 93.94 137 GLN A O 1
ATOM 986 N N . ASP A 1 138 ? 1.699 2.059 -8.069 1.00 89.38 138 ASP A N 1
ATOM 987 C CA . ASP A 1 138 ? 1.117 1.229 -9.131 1.00 89.38 138 ASP A CA 1
ATOM 988 C C . ASP A 1 138 ? 0.984 2.043 -10.438 1.00 89.38 138 ASP A C 1
ATOM 990 O O . ASP A 1 138 ? 1.439 1.624 -11.497 1.00 89.38 138 ASP A O 1
ATOM 994 N N . THR A 1 139 ? 0.488 3.286 -10.352 1.00 91.31 139 THR A N 1
ATOM 995 C CA . THR A 1 139 ? 0.405 4.193 -11.518 1.00 91.31 139 THR A CA 1
ATOM 996 C C . THR A 1 139 ? 1.786 4.534 -12.099 1.00 91.31 139 THR A C 1
ATOM 998 O O . THR A 1 139 ? 1.939 4.709 -13.309 1.00 91.31 139 THR A O 1
ATOM 1001 N N . ALA A 1 140 ? 2.802 4.689 -11.244 1.00 91.69 140 ALA A N 1
ATOM 1002 C CA . ALA A 1 140 ? 4.165 4.962 -11.691 1.00 91.69 140 ALA A CA 1
ATOM 1003 C C . ALA A 1 140 ? 4.802 3.734 -12.361 1.00 91.69 140 ALA A C 1
ATOM 1005 O O . ALA A 1 140 ? 5.511 3.897 -13.353 1.00 91.69 140 ALA A O 1
ATOM 1006 N N . GLU A 1 141 ? 4.531 2.532 -11.845 1.00 90.06 141 GLU A N 1
ATOM 1007 C CA . GLU A 1 141 ? 4.974 1.254 -12.411 1.00 90.06 141 GLU A CA 1
ATOM 1008 C C . GLU A 1 141 ? 4.447 1.093 -13.844 1.00 90.06 141 GLU A C 1
ATOM 1010 O O . GLU A 1 141 ? 5.256 0.933 -14.758 1.00 90.06 141 GLU A O 1
ATOM 1015 N N . ASP A 1 142 ? 3.144 1.300 -14.071 1.00 88.38 142 ASP A N 1
ATOM 1016 C CA . ASP A 1 142 ? 2.531 1.262 -15.411 1.00 88.38 142 ASP A CA 1
ATOM 1017 C C . ASP A 1 142 ? 3.226 2.220 -16.399 1.00 88.38 142 ASP A C 1
ATOM 1019 O O . ASP A 1 142 ? 3.537 1.865 -17.543 1.00 88.38 142 ASP A O 1
ATOM 1023 N N . GLY A 1 143 ? 3.509 3.449 -15.950 1.00 89.31 143 GLY A N 1
ATOM 1024 C CA . GLY A 1 143 ? 4.203 4.453 -16.758 1.00 89.31 143 GLY A CA 1
ATOM 1025 C C . GLY A 1 143 ? 5.641 4.052 -17.103 1.00 89.31 143 GLY A C 1
ATOM 1026 O O . GLY A 1 143 ? 6.109 4.305 -18.217 1.00 89.31 143 GLY A O 1
ATOM 1027 N N . PHE A 1 144 ? 6.346 3.400 -16.175 1.00 89.44 144 PHE A N 1
ATOM 1028 C CA . PHE A 1 144 ? 7.690 2.886 -16.429 1.00 89.44 144 PHE A CA 1
ATOM 1029 C C . PHE A 1 144 ? 7.671 1.662 -17.348 1.00 89.44 144 PHE A C 1
ATOM 1031 O O . PHE A 1 144 ? 8.525 1.568 -18.226 1.00 89.44 144 PHE A O 1
ATOM 1038 N N . GLU A 1 145 ? 6.691 0.767 -17.248 1.00 87.75 145 GLU A N 1
ATOM 1039 C CA . GLU A 1 145 ? 6.568 -0.354 -18.187 1.00 87.75 145 GLU A CA 1
ATOM 1040 C C . GLU A 1 145 ? 6.359 0.116 -19.635 1.00 87.75 145 GLU A C 1
ATOM 1042 O O . GLU A 1 145 ? 6.924 -0.450 -20.579 1.00 87.75 145 GLU A O 1
ATOM 1047 N N . GLU A 1 146 ? 5.566 1.169 -19.845 1.00 89.25 146 GLU A N 1
ATOM 1048 C CA . GLU A 1 146 ? 5.403 1.782 -21.165 1.00 89.25 146 GLU A CA 1
ATOM 1049 C C . GLU A 1 146 ? 6.695 2.451 -21.662 1.00 89.25 146 GLU A C 1
ATOM 1051 O O . GLU A 1 146 ? 7.113 2.204 -22.797 1.00 89.25 146 GLU A O 1
ATOM 1056 N N . GLU A 1 147 ? 7.369 3.243 -20.818 1.00 88.94 147 GLU A N 1
ATOM 1057 C CA . GLU A 1 147 ? 8.669 3.851 -21.148 1.00 88.94 147 GLU A CA 1
ATOM 1058 C C . GLU A 1 147 ? 9.705 2.776 -21.527 1.00 88.94 147 GLU A C 1
ATOM 1060 O O . GLU A 1 147 ? 10.382 2.901 -22.552 1.00 88.94 147 GLU A O 1
ATOM 1065 N N . GLY A 1 148 ? 9.772 1.682 -20.764 1.00 87.81 148 GLY A N 1
ATOM 1066 C CA . GLY A 1 148 ? 10.657 0.547 -21.020 1.00 87.81 148 GLY A CA 1
ATOM 1067 C C . GLY A 1 148 ? 10.361 -0.156 -22.348 1.00 87.81 148 GLY A C 1
ATOM 1068 O O . GLY A 1 148 ? 11.286 -0.439 -23.114 1.00 87.81 148 GLY A O 1
ATOM 1069 N N . ARG A 1 149 ? 9.080 -0.372 -22.688 1.00 91.38 149 ARG A N 1
ATOM 1070 C CA . ARG A 1 149 ? 8.676 -0.911 -24.004 1.00 91.38 149 ARG A CA 1
ATOM 1071 C C . ARG A 1 149 ? 9.108 -0.004 -25.154 1.00 91.38 149 ARG A C 1
ATOM 1073 O O . ARG A 1 149 ? 9.643 -0.497 -26.149 1.00 91.38 149 ARG A O 1
ATOM 1080 N N . ASN A 1 150 ? 8.913 1.306 -25.012 1.00 92.56 150 ASN A N 1
ATOM 1081 C CA . ASN A 1 150 ? 9.302 2.286 -26.026 1.00 92.56 150 ASN A CA 1
ATOM 1082 C C . ASN A 1 150 ? 10.823 2.301 -26.244 1.00 92.56 150 ASN A C 1
ATOM 1084 O O . ASN A 1 150 ? 11.281 2.262 -27.388 1.00 92.56 150 ASN A O 1
ATOM 1088 N N . LEU A 1 151 ? 11.610 2.266 -25.162 1.00 86.44 151 LEU A N 1
ATOM 1089 C CA . LEU A 1 151 ? 13.067 2.126 -25.238 1.00 86.44 151 LEU A CA 1
ATOM 1090 C C . LEU A 1 151 ? 13.473 0.797 -25.898 1.00 86.44 151 LEU A C 1
ATOM 1092 O O . LEU A 1 151 ? 14.349 0.776 -26.761 1.00 86.44 151 LEU A O 1
ATOM 1096 N N . GLY A 1 152 ? 12.802 -0.309 -25.570 1.00 85.62 152 GLY A N 1
ATOM 1097 C CA . GLY A 1 152 ? 13.037 -1.605 -26.211 1.00 85.62 152 GLY A CA 1
ATOM 1098 C C . GLY A 1 152 ? 12.836 -1.572 -27.732 1.00 85.62 152 GLY A C 1
ATOM 1099 O O . GLY A 1 152 ? 13.686 -2.063 -28.480 1.00 85.62 152 GLY A O 1
ATOM 1100 N N . ALA A 1 153 ? 11.755 -0.947 -28.206 1.00 91.38 153 ALA A N 1
ATOM 1101 C CA . ALA A 1 153 ? 11.480 -0.783 -29.636 1.00 91.38 153 ALA A CA 1
ATOM 1102 C C . ALA A 1 153 ? 12.503 0.138 -30.330 1.00 91.38 153 ALA A C 1
ATOM 1104 O O . ALA A 1 153 ? 12.968 -0.141 -31.443 1.00 91.38 153 ALA A O 1
ATOM 1105 N N . GLU A 1 154 ? 12.907 1.222 -29.665 1.00 90.12 154 GLU A N 1
ATOM 1106 C CA . GLU A 1 154 ? 13.938 2.123 -30.175 1.00 90.12 154 GLU A CA 1
ATOM 1107 C C . GLU A 1 154 ? 15.296 1.423 -30.305 1.00 90.12 154 GLU A C 1
ATOM 1109 O O . GLU A 1 154 ? 15.955 1.552 -31.340 1.00 90.12 154 GLU A O 1
ATOM 1114 N N . LYS A 1 155 ? 15.684 0.612 -29.315 1.00 92.12 155 LYS A N 1
ATOM 1115 C CA . LYS A 1 155 ? 16.911 -0.195 -29.351 1.00 92.12 155 LYS A CA 1
ATOM 1116 C C . LYS A 1 155 ? 16.962 -1.093 -30.586 1.00 92.12 155 LYS A C 1
ATOM 1118 O O . LYS A 1 155 ? 17.995 -1.163 -31.249 1.00 92.12 155 LYS A O 1
ATOM 1123 N N . GLN A 1 156 ? 15.854 -1.759 -30.920 1.00 90.44 156 GLN A N 1
ATOM 1124 C CA . GLN A 1 156 ? 15.766 -2.602 -32.119 1.00 90.44 156 GLN A CA 1
ATOM 1125 C C . GLN A 1 156 ? 15.931 -1.781 -33.405 1.00 90.44 156 GLN A C 1
ATOM 1127 O O . GLN A 1 156 ? 16.648 -2.191 -34.318 1.00 90.44 156 GLN A O 1
ATOM 1132 N N . THR A 1 157 ? 15.324 -0.593 -33.455 1.00 94.69 157 THR A N 1
ATOM 1133 C CA . THR A 1 157 ? 15.456 0.331 -34.591 1.00 94.69 157 THR A CA 1
ATOM 1134 C C . THR A 1 157 ? 16.902 0.810 -34.764 1.00 94.69 157 THR A C 1
ATOM 1136 O O . THR A 1 157 ? 17.409 0.854 -35.886 1.00 94.69 157 THR A O 1
ATOM 1139 N N . LEU A 1 158 ? 17.592 1.138 -33.668 1.00 89.94 158 LEU A N 1
ATOM 1140 C CA . LEU A 1 158 ? 19.003 1.533 -33.690 1.00 89.94 158 LEU A CA 1
ATOM 1141 C C . LEU A 1 158 ? 19.912 0.378 -34.120 1.00 89.94 158 LEU A C 1
ATOM 1143 O O . LEU A 1 158 ? 20.793 0.584 -34.951 1.00 89.94 158 LEU A O 1
ATOM 1147 N N . ALA A 1 159 ? 19.664 -0.841 -33.636 1.00 89.69 159 ALA A N 1
ATOM 1148 C CA . ALA A 1 159 ? 20.412 -2.025 -34.055 1.00 89.69 159 ALA A CA 1
ATOM 1149 C C . ALA A 1 159 ? 20.280 -2.287 -35.567 1.00 89.69 159 ALA A C 1
ATOM 1151 O O . ALA A 1 159 ? 21.270 -2.582 -36.236 1.00 89.69 159 ALA A O 1
ATOM 1152 N N . ALA A 1 160 ? 19.077 -2.120 -36.125 1.00 93.75 160 ALA A N 1
ATOM 1153 C CA . ALA A 1 160 ? 18.856 -2.232 -37.565 1.00 93.75 160 ALA A CA 1
ATOM 1154 C C . ALA A 1 160 ? 19.601 -1.142 -38.359 1.00 93.75 160 ALA A C 1
ATOM 1156 O O . ALA A 1 160 ? 20.178 -1.442 -39.402 1.00 93.75 160 ALA A O 1
ATOM 1157 N N . ALA A 1 161 ? 19.625 0.099 -37.859 1.00 94.25 161 ALA A N 1
ATOM 1158 C CA . ALA A 1 161 ? 20.351 1.203 -38.489 1.00 94.25 161 ALA A CA 1
ATOM 1159 C C . ALA A 1 161 ? 21.873 0.979 -38.487 1.00 94.25 161 ALA A C 1
ATOM 1161 O O . ALA A 1 161 ? 22.532 1.215 -39.497 1.00 94.25 161 ALA A O 1
ATOM 1162 N N . VAL A 1 162 ? 22.425 0.467 -37.382 1.00 93.06 162 VAL A N 1
ATOM 1163 C CA . VAL A 1 162 ? 23.843 0.084 -37.293 1.00 93.06 162 VAL A CA 1
ATOM 1164 C C . VAL A 1 162 ? 24.176 -1.003 -38.319 1.00 93.06 162 VAL A C 1
ATOM 1166 O O . VAL A 1 162 ? 25.114 -0.847 -39.098 1.00 93.06 162 VAL A O 1
ATOM 1169 N N . ALA A 1 163 ? 23.356 -2.054 -38.401 1.00 93.12 163 ALA A N 1
ATOM 1170 C CA . ALA A 1 163 ? 23.554 -3.119 -39.382 1.00 93.12 163 ALA A CA 1
ATOM 1171 C C . ALA A 1 163 ? 23.460 -2.620 -40.838 1.00 93.12 163 ALA A C 1
ATOM 1173 O O . ALA A 1 163 ? 24.130 -3.156 -41.722 1.00 93.12 163 ALA A O 1
ATOM 1174 N N . ASP A 1 164 ? 22.631 -1.609 -41.116 1.00 96.25 164 ASP A N 1
ATOM 1175 C CA . ASP A 1 164 ? 22.558 -0.989 -42.441 1.00 96.25 164 ASP A CA 1
ATOM 1176 C C . ASP A 1 164 ? 23.832 -0.202 -42.782 1.00 96.25 164 ASP A C 1
ATOM 1178 O O . ASP A 1 164 ? 24.378 -0.361 -43.876 1.00 96.25 164 ASP A O 1
ATOM 1182 N N . ILE A 1 165 ? 24.375 0.559 -41.826 1.00 94.62 165 ILE A N 1
ATOM 1183 C CA . ILE A 1 165 ? 25.667 1.243 -41.980 1.00 94.62 165 ILE A CA 1
ATOM 1184 C C . ILE A 1 165 ? 26.781 0.238 -42.296 1.00 94.62 165 ILE A C 1
ATOM 1186 O O . ILE A 1 165 ? 27.554 0.468 -43.228 1.00 94.62 165 ILE A O 1
ATOM 1190 N N . ASP A 1 166 ? 26.835 -0.898 -41.601 1.00 93.88 166 ASP A N 1
ATOM 1191 C CA . ASP A 1 166 ? 27.834 -1.943 -41.862 1.00 93.88 166 ASP A CA 1
ATOM 1192 C C . ASP A 1 166 ? 27.724 -2.509 -43.284 1.00 93.88 166 ASP A C 1
ATOM 1194 O O . ASP A 1 166 ? 28.734 -2.695 -43.973 1.00 93.88 166 ASP A O 1
ATOM 1198 N N . ARG A 1 167 ? 26.497 -2.712 -43.783 1.00 96.88 167 ARG A N 1
ATOM 1199 C CA . ARG A 1 167 ? 26.270 -3.112 -45.182 1.00 96.88 167 ARG A CA 1
ATOM 1200 C C . ARG A 1 167 ? 26.728 -2.035 -46.160 1.00 96.88 167 ARG A C 1
ATOM 1202 O O . ARG A 1 167 ? 27.346 -2.371 -47.172 1.00 96.88 167 ARG A O 1
ATOM 1209 N N . LEU A 1 168 ? 26.449 -0.760 -45.879 1.00 96.31 168 LEU A N 1
ATOM 1210 C CA . LEU A 1 168 ? 26.897 0.360 -46.712 1.00 96.31 168 LEU A CA 1
ATOM 1211 C C . LEU A 1 168 ? 28.425 0.422 -46.785 1.00 96.31 168 LEU A C 1
ATOM 1213 O O . LEU A 1 168 ? 28.966 0.583 -47.878 1.00 96.31 168 LEU A O 1
ATOM 1217 N N . ILE A 1 169 ? 29.112 0.237 -45.657 1.00 94.38 169 ILE A N 1
ATOM 1218 C CA . ILE A 1 169 ? 30.578 0.200 -45.574 1.00 94.38 169 ILE A CA 1
ATOM 1219 C C . ILE A 1 169 ? 31.141 -0.972 -46.376 1.00 94.38 169 ILE A C 1
ATOM 1221 O O . ILE A 1 169 ? 32.042 -0.782 -47.192 1.00 94.38 169 ILE A O 1
ATOM 1225 N N . ALA A 1 170 ? 30.599 -2.179 -46.197 1.00 94.00 170 ALA A N 1
ATOM 1226 C CA . ALA A 1 170 ? 31.044 -3.354 -46.940 1.00 94.00 170 ALA A CA 1
ATOM 1227 C C . ALA A 1 170 ? 30.862 -3.168 -48.456 1.00 94.00 170 ALA A C 1
ATOM 1229 O O . ALA A 1 170 ? 31.781 -3.423 -49.237 1.00 94.00 170 ALA A O 1
ATOM 1230 N N . ALA A 1 171 ? 29.701 -2.655 -48.875 1.00 96.00 171 ALA A N 1
ATOM 1231 C CA . ALA A 1 171 ? 29.410 -2.378 -50.276 1.00 96.00 171 ALA A CA 1
ATOM 1232 C C . ALA A 1 171 ? 30.304 -1.265 -50.848 1.00 96.00 171 ALA A C 1
ATOM 1234 O O . ALA A 1 171 ? 30.713 -1.341 -52.006 1.00 96.00 171 ALA A O 1
ATOM 1235 N N . HIS A 1 172 ? 30.617 -0.243 -50.050 1.00 95.06 172 HIS A N 1
ATOM 1236 C CA . HIS A 1 172 ? 31.566 0.804 -50.407 1.00 95.06 172 HIS A CA 1
ATOM 1237 C C . HIS A 1 172 ? 32.966 0.224 -50.635 1.00 95.06 172 HIS A C 1
ATOM 1239 O O . HIS A 1 172 ? 33.521 0.375 -51.722 1.00 95.06 172 HIS A O 1
ATOM 1245 N N . ASN A 1 173 ? 33.499 -0.508 -49.654 1.00 93.31 173 ASN A N 1
ATOM 1246 C CA . ASN A 1 173 ? 34.833 -1.103 -49.717 1.00 93.31 173 ASN A CA 1
ATOM 1247 C C . ASN A 1 173 ? 34.972 -2.062 -50.911 1.00 93.31 173 ASN A C 1
ATOM 1249 O O . ASN A 1 173 ? 35.978 -2.013 -51.613 1.00 93.31 173 ASN A O 1
ATOM 1253 N N . ALA A 1 174 ? 33.944 -2.863 -51.208 1.00 94.56 174 ALA A N 1
ATOM 1254 C CA . ALA A 1 174 ? 33.941 -3.758 -52.366 1.00 94.56 174 ALA A CA 1
ATOM 1255 C C . ALA A 1 174 ? 34.015 -3.020 -53.718 1.00 94.56 174 ALA A C 1
ATOM 1257 O O . ALA A 1 174 ? 34.572 -3.550 -54.675 1.00 94.56 174 ALA A O 1
ATOM 1258 N N . ARG A 1 175 ? 33.450 -1.809 -53.818 1.00 94.75 175 ARG A N 1
ATOM 1259 C CA . ARG A 1 175 ? 33.467 -0.999 -55.053 1.00 94.75 175 ARG A CA 1
ATOM 1260 C C . ARG A 1 175 ? 34.693 -0.096 -55.176 1.00 94.75 175 ARG A C 1
ATOM 1262 O O . ARG A 1 175 ? 35.065 0.262 -56.290 1.00 94.75 175 ARG A O 1
ATOM 1269 N N . CYS A 1 176 ? 35.246 0.337 -54.047 1.00 94.25 176 CYS A N 1
ATOM 1270 C CA . CYS A 1 176 ? 36.194 1.447 -53.981 1.00 94.25 176 CYS A CA 1
ATOM 1271 C C . CYS A 1 176 ? 37.615 1.038 -53.585 1.00 94.25 176 CYS A C 1
ATOM 1273 O O . CYS A 1 176 ? 38.503 1.891 -53.608 1.00 94.25 176 CYS A O 1
ATOM 1275 N N . ASN A 1 177 ? 37.852 -0.235 -53.250 1.00 90.38 177 ASN A N 1
ATOM 1276 C CA . ASN A 1 177 ? 39.167 -0.719 -52.844 1.00 90.38 177 ASN A CA 1
ATOM 1277 C C . ASN A 1 177 ? 39.674 -1.892 -53.721 1.00 90.38 177 ASN A C 1
ATOM 1279 O O . ASN A 1 177 ? 39.338 -3.044 -53.435 1.00 90.38 177 ASN A O 1
ATOM 1283 N N . PRO A 1 178 ? 40.509 -1.630 -54.751 1.00 89.31 178 PRO A N 1
ATOM 1284 C CA . PRO A 1 178 ? 40.900 -0.311 -55.262 1.00 89.31 178 PRO A CA 1
ATOM 1285 C C . PRO A 1 178 ? 39.823 0.313 -56.165 1.00 89.31 178 PRO A C 1
ATOM 1287 O O . PRO A 1 178 ? 38.996 -0.383 -56.753 1.00 89.31 178 PRO A O 1
ATOM 1290 N N . ALA A 1 179 ? 39.852 1.640 -56.312 1.00 90.81 179 ALA A N 1
ATOM 1291 C CA . ALA A 1 179 ? 38.977 2.340 -57.247 1.00 90.81 179 ALA A CA 1
ATOM 1292 C C . ALA A 1 179 ? 39.399 2.039 -58.706 1.00 90.81 179 ALA A C 1
ATOM 1294 O O . ALA A 1 179 ? 40.595 2.085 -58.998 1.00 90.81 179 ALA A O 1
ATOM 1295 N N . PRO A 1 180 ? 38.460 1.784 -59.641 1.00 90.69 180 PRO A N 1
ATOM 1296 C CA . PRO A 1 180 ? 38.806 1.396 -61.016 1.00 90.69 180 PRO A CA 1
ATOM 1297 C C . PRO A 1 180 ? 39.516 2.479 -61.842 1.00 90.69 180 PRO A C 1
ATOM 1299 O O . PRO A 1 180 ? 40.311 2.168 -62.723 1.00 90.69 180 PRO A O 1
ATOM 1302 N N . ASP A 1 181 ? 39.191 3.750 -61.594 1.00 93.00 181 ASP A N 1
ATOM 1303 C CA . ASP A 1 181 ? 39.706 4.905 -62.331 1.00 93.00 181 ASP A CA 1
ATOM 1304 C C . ASP A 1 181 ? 39.586 6.202 -61.503 1.00 93.00 181 ASP A C 1
ATOM 1306 O O . ASP A 1 181 ? 38.953 6.241 -60.442 1.00 93.00 181 ASP A O 1
ATOM 1310 N N . ALA A 1 182 ? 40.185 7.292 -61.995 1.00 89.75 182 ALA A N 1
ATOM 1311 C CA . ALA A 1 182 ? 40.236 8.576 -61.293 1.00 89.75 182 ALA A CA 1
ATOM 1312 C C . ALA A 1 182 ? 38.853 9.233 -61.102 1.00 89.75 182 ALA A C 1
ATOM 1314 O O . ALA A 1 182 ? 38.622 9.922 -60.106 1.00 89.75 182 ALA A O 1
ATOM 1315 N N . ALA A 1 183 ? 37.912 9.019 -62.027 1.00 89.81 183 ALA A N 1
ATOM 1316 C CA . ALA A 1 183 ? 36.554 9.546 -61.894 1.00 89.81 183 ALA A CA 1
ATOM 1317 C C . ALA A 1 183 ? 35.766 8.782 -60.815 1.00 89.81 183 ALA A C 1
ATOM 1319 O O . ALA A 1 183 ? 35.017 9.372 -60.034 1.00 89.81 183 ALA A O 1
ATOM 1320 N N . SER A 1 184 ? 35.963 7.467 -60.742 1.00 92.81 184 SER A N 1
ATOM 1321 C CA . SER A 1 184 ? 35.404 6.584 -59.723 1.00 92.81 184 SER A CA 1
ATOM 1322 C C . SER A 1 184 ? 35.987 6.878 -58.347 1.00 92.81 184 SER A C 1
ATOM 1324 O O . SER A 1 184 ? 35.238 6.881 -57.376 1.00 92.81 184 SER A O 1
ATOM 1326 N N . TYR A 1 185 ? 37.271 7.230 -58.266 1.00 91.25 185 TYR A N 1
ATOM 1327 C CA . TYR A 1 185 ? 37.916 7.650 -57.022 1.00 91.25 185 TYR A CA 1
ATOM 1328 C C . TYR A 1 185 ? 37.207 8.849 -56.369 1.00 91.25 185 TYR A C 1
ATOM 1330 O O . TYR A 1 185 ? 36.859 8.796 -55.192 1.00 91.25 185 TYR A O 1
ATOM 1338 N N . GLN A 1 186 ? 36.897 9.901 -57.134 1.00 92.38 186 GLN A N 1
ATOM 1339 C CA . GLN A 1 186 ? 36.191 11.073 -56.592 1.00 92.38 186 GLN A CA 1
ATOM 1340 C C . GLN A 1 186 ? 34.777 10.730 -56.099 1.00 92.38 186 GLN A C 1
ATOM 1342 O O . GLN A 1 186 ? 34.345 11.216 -55.053 1.00 92.38 186 GLN A O 1
ATOM 1347 N N . ARG A 1 187 ? 34.066 9.838 -56.805 1.00 93.88 187 ARG A N 1
ATOM 1348 C CA . ARG A 1 187 ? 32.768 9.322 -56.336 1.00 93.88 187 ARG A CA 1
ATOM 1349 C C . ARG A 1 187 ? 32.904 8.517 -55.044 1.00 93.88 187 ARG A C 1
ATOM 1351 O O . ARG A 1 187 ? 32.069 8.670 -54.159 1.00 93.88 187 ARG A O 1
ATOM 1358 N N . CYS A 1 188 ? 33.949 7.701 -54.924 1.00 95.00 188 CYS A N 1
ATOM 1359 C CA . CYS A 1 188 ? 34.241 6.949 -53.709 1.00 95.00 188 CYS A CA 1
ATOM 1360 C C . CYS A 1 188 ? 34.495 7.879 -52.515 1.00 95.00 188 CYS A C 1
ATOM 1362 O O . CYS A 1 188 ? 33.904 7.677 -51.461 1.00 95.00 188 CYS A O 1
ATOM 1364 N N . LEU A 1 189 ? 35.268 8.956 -52.676 1.00 92.88 189 LEU A N 1
ATOM 1365 C CA . LEU A 1 189 ? 35.466 9.928 -51.592 1.00 92.88 189 LEU A CA 1
ATOM 1366 C C . LEU A 1 189 ? 34.147 10.555 -51.112 1.00 92.88 189 LEU A C 1
ATOM 1368 O O . LEU A 1 189 ? 33.915 10.669 -49.908 1.00 92.88 189 LEU A O 1
ATOM 1372 N N . ALA A 1 190 ? 33.261 10.925 -52.040 1.00 94.12 190 ALA A N 1
ATOM 1373 C CA . ALA A 1 190 ? 31.957 11.484 -51.694 1.00 94.12 190 ALA A CA 1
ATOM 1374 C C . ALA A 1 190 ? 31.042 10.460 -50.992 1.00 94.12 190 ALA A C 1
ATOM 1376 O O . ALA A 1 190 ? 30.375 10.798 -50.013 1.00 94.12 190 ALA A O 1
ATOM 1377 N N . ASP A 1 191 ? 31.021 9.207 -51.460 1.00 95.56 191 ASP A N 1
ATOM 1378 C CA . ASP A 1 191 ? 30.248 8.126 -50.833 1.00 95.56 191 ASP A CA 1
ATOM 1379 C C . ASP A 1 191 ? 30.766 7.814 -49.421 1.00 95.56 191 ASP A C 1
ATOM 1381 O O . ASP A 1 191 ? 29.971 7.683 -48.493 1.00 95.56 191 ASP A O 1
ATOM 1385 N N . ALA A 1 192 ? 32.088 7.800 -49.229 1.00 94.69 192 ALA A N 1
ATOM 1386 C CA . ALA A 1 192 ? 32.710 7.621 -47.921 1.00 94.69 192 ALA A CA 1
ATOM 1387 C C . ALA A 1 192 ? 32.317 8.730 -46.937 1.00 94.69 192 ALA A C 1
ATOM 1389 O O . ALA A 1 192 ? 31.894 8.447 -45.817 1.00 94.69 192 ALA A O 1
ATOM 1390 N N . ALA A 1 193 ? 32.385 9.994 -47.366 1.00 94.19 193 ALA A N 1
ATOM 1391 C CA . ALA A 1 193 ? 31.966 11.129 -46.546 1.00 94.19 193 ALA A CA 1
ATOM 1392 C C . ALA A 1 193 ? 30.480 11.039 -46.154 1.00 94.19 193 ALA A C 1
ATOM 1394 O O . ALA A 1 193 ? 30.124 11.302 -45.006 1.00 94.19 193 ALA A O 1
ATOM 1395 N N . ARG A 1 194 ? 29.613 10.615 -47.084 1.00 97.62 194 ARG A N 1
ATOM 1396 C CA . ARG A 1 194 ? 28.184 10.397 -46.818 1.00 97.62 194 ARG A CA 1
ATOM 1397 C C . ARG A 1 194 ? 27.955 9.279 -45.796 1.00 97.62 194 ARG A C 1
ATOM 1399 O O . ARG A 1 194 ? 27.138 9.459 -44.898 1.00 97.62 194 ARG A O 1
ATOM 1406 N N . ILE A 1 195 ? 28.645 8.144 -45.932 1.00 96.00 195 ILE A N 1
ATOM 1407 C CA . ILE A 1 195 ? 28.536 7.008 -45.000 1.00 96.00 195 ILE A CA 1
ATOM 1408 C C . ILE A 1 195 ? 29.016 7.413 -43.604 1.00 96.00 195 ILE A C 1
ATOM 1410 O O . ILE A 1 195 ? 28.329 7.127 -42.628 1.00 96.00 195 ILE A O 1
ATOM 1414 N N . ASN A 1 196 ? 30.137 8.131 -43.505 1.00 93.56 196 ASN A N 1
ATOM 1415 C CA . ASN A 1 196 ? 30.641 8.636 -42.227 1.00 93.56 196 ASN A CA 1
ATOM 1416 C C . ASN A 1 196 ? 29.655 9.610 -41.570 1.00 93.56 196 ASN A C 1
ATOM 1418 O O . ASN A 1 196 ? 29.362 9.473 -40.389 1.00 93.56 196 ASN A O 1
ATOM 1422 N N . ALA A 1 197 ? 29.059 10.527 -42.338 1.00 95.19 197 ALA A N 1
ATOM 1423 C CA . ALA A 1 197 ? 28.040 11.427 -41.803 1.00 95.19 197 ALA A CA 1
ATOM 1424 C C . ALA A 1 197 ? 26.803 10.675 -41.275 1.00 95.19 197 ALA A C 1
ATOM 1426 O O . ALA A 1 197 ? 26.220 11.077 -40.270 1.00 95.19 197 ALA A O 1
ATOM 1427 N N . GLU A 1 198 ? 26.388 9.588 -41.933 1.00 95.94 198 GLU A N 1
ATOM 1428 C CA . GLU A 1 198 ? 25.279 8.758 -41.448 1.00 95.94 198 GLU A CA 1
ATOM 1429 C C . GLU A 1 198 ? 25.660 7.959 -40.196 1.00 95.94 198 GLU A C 1
ATOM 1431 O O . GLU A 1 198 ? 24.882 7.900 -39.243 1.00 95.94 198 GLU A O 1
ATOM 1436 N N . ARG A 1 199 ? 26.886 7.424 -40.151 1.00 93.69 199 ARG A N 1
ATOM 1437 C CA . ARG A 1 199 ? 27.456 6.802 -38.952 1.00 93.69 199 ARG A CA 1
ATOM 1438 C C . ARG A 1 199 ? 27.421 7.759 -37.764 1.00 93.69 199 ARG A C 1
ATOM 1440 O O . ARG A 1 199 ? 26.926 7.380 -36.707 1.00 93.69 199 ARG A O 1
ATOM 1447 N N . ASP A 1 200 ? 27.895 8.989 -37.936 1.00 93.75 200 ASP A N 1
ATOM 1448 C CA . ASP A 1 200 ? 27.932 9.984 -36.861 1.00 93.75 200 ASP A CA 1
ATOM 1449 C C . ASP A 1 200 ? 26.526 10.305 -36.336 1.00 93.75 200 ASP A C 1
ATOM 1451 O O . ASP A 1 200 ? 26.316 10.416 -35.127 1.00 93.75 200 ASP A O 1
ATOM 1455 N N . ARG A 1 201 ? 25.528 10.381 -37.228 1.00 96.62 201 ARG A N 1
ATOM 1456 C CA . ARG A 1 201 ? 24.122 10.565 -36.833 1.00 96.62 201 ARG A CA 1
ATOM 1457 C C . ARG A 1 201 ? 23.588 9.391 -36.023 1.00 96.62 201 ARG A C 1
ATOM 1459 O O . ARG A 1 201 ? 22.910 9.613 -35.021 1.00 96.62 201 ARG A O 1
ATOM 1466 N N . VAL A 1 202 ? 23.851 8.155 -36.448 1.00 93.38 202 VAL A N 1
ATOM 1467 C CA . VAL A 1 202 ? 23.398 6.964 -35.714 1.00 93.38 202 VAL A CA 1
ATOM 1468 C C . VAL A 1 202 ? 24.103 6.861 -34.363 1.00 93.38 202 VAL A C 1
ATOM 1470 O O . VAL A 1 202 ? 23.425 6.627 -33.366 1.00 93.38 202 VAL A O 1
ATOM 1473 N N . ASN A 1 203 ? 25.405 7.143 -34.293 1.00 90.00 203 ASN A N 1
ATOM 1474 C CA . ASN A 1 203 ? 26.153 7.187 -33.033 1.00 90.00 203 ASN A CA 1
ATOM 1475 C C . ASN A 1 203 ? 25.563 8.214 -32.056 1.00 90.00 203 ASN A C 1
ATOM 1477 O O . ASN A 1 203 ? 25.287 7.878 -30.908 1.00 90.00 203 ASN A O 1
ATOM 1481 N N . ALA A 1 204 ? 25.260 9.430 -32.520 1.00 93.88 204 ALA A N 1
ATOM 1482 C CA . ALA A 1 204 ? 24.630 10.447 -31.678 1.00 93.88 204 ALA A CA 1
ATOM 1483 C C . ALA A 1 204 ? 23.262 9.998 -31.124 1.00 93.88 204 ALA A C 1
ATOM 1485 O O . ALA A 1 204 ? 22.921 10.298 -29.979 1.00 93.88 204 ALA A O 1
ATOM 1486 N N . ARG A 1 205 ? 22.477 9.252 -31.915 1.00 94.81 205 ARG A N 1
ATOM 1487 C CA . ARG A 1 205 ? 21.203 8.672 -31.457 1.00 94.81 205 ARG A CA 1
ATOM 1488 C C . ARG A 1 205 ? 21.404 7.545 -30.445 1.00 94.81 205 ARG A C 1
ATOM 1490 O O . ARG A 1 205 ? 20.621 7.446 -29.507 1.00 94.81 205 ARG A O 1
ATOM 1497 N N . VAL A 1 206 ? 22.433 6.714 -30.616 1.00 90.06 206 VAL A N 1
ATOM 1498 C CA . VAL A 1 206 ? 22.802 5.670 -29.644 1.00 90.06 206 VAL A CA 1
ATOM 1499 C C . VAL A 1 206 ? 23.199 6.296 -28.306 1.00 90.06 206 VAL A C 1
ATOM 1501 O O . VAL A 1 206 ? 22.738 5.840 -27.261 1.00 90.06 206 VAL A O 1
ATOM 1504 N N . ASP A 1 207 ? 23.980 7.376 -28.320 1.00 90.06 207 ASP A N 1
ATOM 1505 C CA . ASP A 1 207 ? 24.366 8.093 -27.101 1.00 90.06 207 ASP A CA 1
ATOM 1506 C C . ASP A 1 207 ? 23.159 8.694 -26.369 1.00 90.06 207 ASP A C 1
ATOM 1508 O O . ASP A 1 207 ? 23.060 8.611 -25.141 1.00 90.06 207 ASP A O 1
ATOM 1512 N N . ASP A 1 208 ? 22.223 9.291 -27.110 1.00 92.94 208 ASP A N 1
ATOM 1513 C CA . ASP A 1 208 ? 20.973 9.809 -26.550 1.00 92.94 208 ASP A CA 1
ATOM 1514 C C . ASP A 1 208 ? 20.099 8.692 -25.955 1.00 92.94 208 ASP A C 1
ATOM 1516 O O . ASP A 1 208 ? 19.633 8.803 -24.817 1.00 92.94 208 ASP A O 1
ATOM 1520 N N . TYR A 1 209 ? 19.945 7.580 -26.680 1.00 92.00 209 TYR A N 1
ATOM 1521 C CA . TYR A 1 209 ? 19.260 6.386 -26.190 1.00 92.00 209 TYR A CA 1
ATOM 1522 C C . TYR A 1 209 ? 19.877 5.881 -24.877 1.00 92.00 209 TYR A C 1
ATOM 1524 O O . TYR A 1 209 ? 19.154 5.654 -23.908 1.00 92.00 209 TYR A O 1
ATOM 1532 N N . ASN A 1 210 ? 21.207 5.770 -24.801 1.00 88.44 210 ASN A N 1
ATOM 1533 C CA . ASN A 1 210 ? 21.904 5.306 -23.599 1.00 88.44 210 ASN A CA 1
ATOM 1534 C C . ASN A 1 210 ? 21.654 6.226 -22.393 1.00 88.44 210 ASN A C 1
ATOM 1536 O O . ASN A 1 210 ? 21.431 5.743 -21.282 1.00 88.44 210 ASN A O 1
ATOM 1540 N N . LYS A 1 211 ? 21.627 7.551 -22.595 1.00 92.12 211 LYS A N 1
ATOM 1541 C CA . LYS A 1 211 ? 21.281 8.510 -21.530 1.00 92.12 211 LYS A CA 1
ATOM 1542 C C . LYS A 1 211 ? 19.859 8.296 -21.018 1.00 92.12 211 LYS A C 1
ATOM 1544 O O . LYS A 1 211 ? 19.651 8.266 -19.805 1.00 92.12 211 LYS A O 1
ATOM 1549 N N . ARG A 1 212 ? 18.890 8.125 -21.924 1.00 93.12 212 ARG A N 1
ATOM 1550 C CA . ARG A 1 212 ? 17.487 7.878 -21.558 1.00 93.12 212 ARG A CA 1
ATOM 1551 C C . ARG A 1 212 ? 17.304 6.533 -20.859 1.00 93.12 212 ARG A C 1
ATOM 1553 O O . ARG A 1 212 ? 16.629 6.485 -19.836 1.00 93.12 212 ARG A O 1
ATOM 1560 N N . ALA A 1 213 ? 17.963 5.480 -21.337 1.00 87.06 213 ALA A N 1
ATOM 1561 C CA . ALA A 1 213 ? 17.947 4.165 -20.703 1.00 87.06 213 ALA A CA 1
ATOM 1562 C C . ALA A 1 213 ? 18.524 4.203 -19.277 1.00 87.06 213 ALA A C 1
ATOM 1564 O O . ALA A 1 213 ? 17.918 3.669 -18.351 1.00 87.06 213 ALA A O 1
ATOM 1565 N N . ASN A 1 214 ? 19.644 4.900 -19.067 1.00 87.38 214 ASN A N 1
ATOM 1566 C CA . ASN A 1 214 ? 20.220 5.071 -17.732 1.00 87.38 214 ASN A CA 1
ATOM 1567 C C . ASN A 1 214 ? 19.283 5.843 -16.795 1.00 87.38 214 ASN A C 1
ATOM 1569 O O . ASN A 1 214 ? 19.069 5.421 -15.660 1.00 87.38 214 ASN A O 1
ATOM 1573 N N . ALA A 1 215 ? 18.680 6.936 -17.274 1.00 89.75 215 ALA A N 1
ATOM 1574 C CA . ALA A 1 215 ? 17.707 7.695 -16.493 1.00 89.75 215 ALA A CA 1
ATOM 1575 C C . ALA A 1 215 ? 16.484 6.841 -16.117 1.00 89.75 215 ALA A C 1
ATOM 1577 O O . ALA A 1 215 ? 16.025 6.891 -14.977 1.00 89.75 215 ALA A O 1
ATOM 1578 N N . HIS A 1 216 ? 15.982 6.032 -17.051 1.00 89.00 216 HIS A N 1
ATOM 1579 C CA . HIS A 1 216 ? 14.890 5.094 -16.813 1.00 89.00 216 HIS A CA 1
ATOM 1580 C C . HIS A 1 216 ? 15.250 4.049 -15.740 1.00 89.00 216 HIS A C 1
ATOM 1582 O O . HIS A 1 216 ? 14.505 3.877 -14.776 1.00 89.00 216 HIS A O 1
ATOM 1588 N N . ASN A 1 217 ? 16.440 3.446 -15.818 1.00 83.88 217 ASN A N 1
ATOM 1589 C CA . ASN A 1 217 ? 16.926 2.505 -14.802 1.00 83.88 217 ASN A CA 1
ATOM 1590 C C . ASN A 1 217 ? 17.028 3.148 -13.409 1.00 83.88 217 ASN A C 1
ATOM 1592 O O . ASN A 1 217 ? 16.650 2.533 -12.412 1.00 83.88 217 ASN A O 1
ATOM 1596 N N . SER A 1 218 ? 17.480 4.405 -13.318 1.00 90.56 218 SER A N 1
ATOM 1597 C CA . SER A 1 218 ? 17.503 5.137 -12.045 1.00 90.56 218 SER A CA 1
ATOM 1598 C C . SER A 1 218 ? 16.101 5.366 -11.468 1.00 90.56 218 SER A C 1
ATOM 1600 O O . SER A 1 218 ? 15.920 5.256 -10.254 1.00 90.56 218 SER A O 1
ATOM 1602 N N . LYS A 1 219 ? 15.096 5.649 -12.312 1.00 91.88 219 LYS A N 1
ATOM 1603 C CA . LYS A 1 219 ? 13.696 5.770 -11.867 1.00 91.88 219 LYS A CA 1
ATOM 1604 C C . LYS A 1 219 ? 13.175 4.446 -11.300 1.00 91.88 219 LYS A C 1
ATOM 1606 O O . LYS A 1 219 ? 12.565 4.460 -10.233 1.00 91.88 219 LYS A O 1
ATOM 1611 N N . ILE A 1 220 ? 13.461 3.318 -11.960 1.00 89.19 220 ILE A N 1
ATOM 1612 C CA . ILE A 1 220 ? 13.073 1.979 -11.480 1.00 89.19 220 ILE A CA 1
ATOM 1613 C C . ILE A 1 220 ? 13.703 1.684 -10.116 1.00 89.19 220 ILE A C 1
ATOM 1615 O O . ILE A 1 220 ? 12.993 1.293 -9.192 1.00 89.19 220 ILE A O 1
ATOM 1619 N N . ALA A 1 221 ? 15.008 1.921 -9.954 1.00 88.00 221 ALA A N 1
ATOM 1620 C CA . ALA A 1 221 ? 15.686 1.708 -8.674 1.00 88.00 221 ALA A CA 1
ATOM 1621 C C . ALA A 1 221 ? 15.077 2.570 -7.550 1.00 88.00 221 ALA A C 1
ATOM 1623 O O . ALA A 1 221 ? 14.856 2.099 -6.433 1.00 88.00 221 ALA A O 1
ATOM 1624 N N . SER A 1 222 ? 14.733 3.826 -7.854 1.00 93.50 222 SER A N 1
ATOM 1625 C CA . SER A 1 222 ? 14.045 4.704 -6.903 1.00 93.50 222 SER A CA 1
ATOM 1626 C C . SER A 1 222 ? 12.647 4.192 -6.537 1.00 93.50 222 SER A C 1
ATOM 1628 O O . SER A 1 222 ? 12.268 4.270 -5.366 1.00 93.50 222 SER A O 1
ATOM 1630 N N . LEU A 1 223 ? 11.888 3.660 -7.501 1.00 91.25 223 LEU A N 1
ATOM 1631 C CA . LEU A 1 223 ? 10.576 3.063 -7.247 1.00 91.25 223 LEU A CA 1
ATOM 1632 C C . LEU A 1 223 ? 10.694 1.826 -6.352 1.00 91.25 223 LEU A C 1
ATOM 1634 O O . LEU A 1 223 ? 9.932 1.702 -5.397 1.00 91.25 223 LEU A O 1
ATOM 1638 N N . GLN A 1 224 ? 11.673 0.954 -6.608 1.00 89.81 224 GLN A N 1
ATOM 1639 C CA . GLN A 1 224 ? 11.933 -0.237 -5.794 1.00 89.81 224 GLN A CA 1
ATOM 1640 C C . GLN A 1 224 ? 12.216 0.126 -4.331 1.00 89.81 224 GLN A C 1
ATOM 1642 O O . GLN A 1 224 ? 11.561 -0.400 -3.435 1.00 89.81 224 GLN A O 1
ATOM 1647 N N . SER A 1 225 ? 13.095 1.101 -4.084 1.00 93.44 225 SER A N 1
ATOM 1648 C CA . SER A 1 225 ? 13.375 1.584 -2.724 1.00 93.44 225 SER A CA 1
ATOM 1649 C C . SER A 1 225 ? 12.133 2.185 -2.041 1.00 93.44 225 SER A C 1
ATOM 1651 O O . SER A 1 225 ? 11.860 1.937 -0.861 1.00 93.44 225 SER A O 1
ATOM 1653 N N . SER A 1 226 ? 11.317 2.939 -2.787 1.00 94.25 226 SER A N 1
ATOM 1654 C CA . SER A 1 226 ? 10.051 3.466 -2.266 1.00 94.25 226 SER A CA 1
ATOM 1655 C C . SER A 1 226 ? 9.052 2.350 -1.940 1.00 94.25 226 SER A C 1
ATOM 1657 O O . SER A 1 226 ? 8.307 2.459 -0.962 1.00 94.25 226 SER A O 1
ATOM 1659 N N . ARG A 1 227 ? 9.044 1.265 -2.719 1.00 92.25 227 ARG A N 1
ATOM 1660 C CA . ARG A 1 227 ? 8.197 0.090 -2.492 1.00 92.25 227 ARG A CA 1
ATOM 1661 C C . ARG A 1 227 ? 8.598 -0.659 -1.227 1.00 92.25 227 ARG A C 1
ATOM 1663 O O . ARG A 1 227 ? 7.730 -0.992 -0.429 1.00 92.25 227 ARG A O 1
ATOM 1670 N N . GLU A 1 228 ? 9.891 -0.869 -1.004 1.00 92.06 228 GLU A N 1
ATOM 1671 C CA . GLU A 1 228 ? 10.408 -1.471 0.233 1.00 92.06 228 GLU A CA 1
ATOM 1672 C C . GLU A 1 228 ? 9.996 -0.662 1.468 1.00 92.06 228 GLU A C 1
ATOM 1674 O O . GLU A 1 228 ? 9.514 -1.223 2.453 1.00 92.06 228 GLU A O 1
ATOM 1679 N N . THR A 1 229 ? 10.093 0.667 1.380 1.00 95.69 229 THR A N 1
ATOM 1680 C CA . THR A 1 229 ? 9.630 1.568 2.447 1.00 95.69 229 THR A CA 1
ATOM 1681 C C . THR A 1 229 ? 8.130 1.410 2.700 1.00 95.69 229 THR A C 1
ATOM 1683 O O . THR A 1 229 ? 7.707 1.286 3.847 1.00 95.69 229 THR A O 1
ATOM 1686 N N . LEU A 1 230 ? 7.315 1.363 1.640 1.00 95.19 230 LEU A N 1
ATOM 1687 C CA . LEU A 1 230 ? 5.867 1.181 1.759 1.00 95.19 230 LEU A CA 1
ATOM 1688 C C . LEU A 1 230 ? 5.499 -0.170 2.391 1.00 95.19 230 LEU A C 1
ATOM 1690 O O . LEU A 1 230 ? 4.583 -0.225 3.209 1.00 95.19 230 LEU A O 1
ATOM 1694 N N . VAL A 1 231 ? 6.206 -1.246 2.036 1.00 93.88 231 VAL A N 1
ATOM 1695 C CA . VAL A 1 231 ? 6.014 -2.574 2.641 1.00 93.88 231 VAL A CA 1
ATOM 1696 C C . VAL A 1 231 ? 6.344 -2.536 4.131 1.00 93.88 231 VAL A C 1
ATOM 1698 O O . VAL A 1 231 ? 5.525 -2.964 4.939 1.00 93.88 231 VAL A O 1
ATOM 1701 N N . SER A 1 232 ? 7.484 -1.951 4.508 1.00 94.81 232 SER A N 1
ATOM 1702 C CA . SER A 1 232 ? 7.866 -1.788 5.917 1.00 94.81 232 SER A CA 1
ATOM 1703 C C . SER A 1 232 ? 6.822 -0.991 6.708 1.00 94.81 232 SER A C 1
ATOM 1705 O O . SER A 1 232 ? 6.460 -1.356 7.827 1.00 94.81 232 SER A O 1
ATOM 1707 N N . ASP A 1 233 ? 6.312 0.095 6.131 1.00 96.06 233 ASP A N 1
ATOM 1708 C CA . ASP A 1 233 ? 5.260 0.908 6.738 1.00 96.06 233 ASP A CA 1
ATOM 1709 C C . ASP A 1 233 ? 3.939 0.130 6.894 1.00 96.06 233 ASP A C 1
ATOM 1711 O O . ASP A 1 233 ? 3.248 0.267 7.911 1.00 96.06 233 ASP A O 1
ATOM 1715 N N . ALA A 1 234 ? 3.580 -0.689 5.901 1.00 95.75 234 ALA A N 1
ATOM 1716 C CA . ALA A 1 234 ? 2.392 -1.536 5.938 1.00 95.7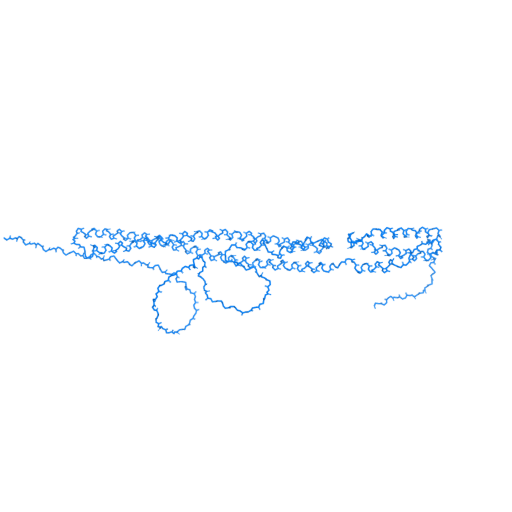5 234 ALA A CA 1
ATOM 1717 C C . ALA A 1 234 ? 2.508 -2.645 6.995 1.00 95.75 234 ALA A C 1
ATOM 1719 O O . ALA A 1 234 ? 1.534 -2.904 7.704 1.00 95.75 234 ALA A O 1
ATOM 1720 N N . ASP A 1 235 ? 3.687 -3.244 7.161 1.00 93.50 235 ASP A N 1
ATOM 1721 C CA . ASP A 1 235 ? 3.954 -4.215 8.226 1.00 93.50 235 ASP A CA 1
ATOM 1722 C C . ASP A 1 235 ? 3.834 -3.564 9.613 1.00 93.50 235 ASP A C 1
ATOM 1724 O O . ASP A 1 235 ? 3.163 -4.097 10.499 1.00 93.50 235 ASP A O 1
ATOM 1728 N N . GLY A 1 236 ? 4.387 -2.360 9.796 1.00 95.69 236 GLY A N 1
ATOM 1729 C CA . GLY A 1 236 ? 4.229 -1.603 11.043 1.00 95.69 236 GLY A CA 1
ATOM 1730 C C . GLY A 1 236 ? 2.768 -1.249 11.351 1.00 95.69 236 GLY A C 1
ATOM 1731 O O . GLY A 1 236 ? 2.329 -1.307 12.501 1.00 95.69 236 GLY A O 1
ATOM 1732 N N . TRP A 1 237 ? 1.982 -0.912 10.328 1.00 97.62 237 TRP A N 1
ATOM 1733 C CA . TRP A 1 237 ? 0.536 -0.706 10.456 1.00 97.62 237 TRP A CA 1
ATOM 1734 C C . TRP A 1 237 ? -0.212 -2.000 10.817 1.00 97.62 237 TRP A C 1
ATOM 1736 O O . TRP A 1 237 ? -1.100 -1.980 11.673 1.00 97.62 237 TRP A O 1
ATOM 1746 N N . ALA A 1 238 ? 0.171 -3.129 10.217 1.00 96.25 238 ALA A N 1
ATOM 1747 C CA . ALA A 1 238 ? -0.409 -4.436 10.497 1.00 96.25 238 ALA A CA 1
ATOM 1748 C C . ALA A 1 238 ? -0.182 -4.881 11.952 1.00 96.25 238 ALA A C 1
ATOM 1750 O O . ALA A 1 238 ? -1.108 -5.407 12.574 1.00 96.25 238 ALA A O 1
ATOM 1751 N N . GLU A 1 239 ? 1.006 -4.647 12.517 1.00 97.56 239 GLU A N 1
ATOM 1752 C CA . GLU A 1 239 ? 1.286 -4.958 13.926 1.00 97.56 239 GLU A CA 1
ATOM 1753 C C . GLU A 1 239 ? 0.443 -4.105 14.881 1.00 97.56 239 GLU A C 1
ATOM 1755 O O . GLU A 1 239 ? -0.199 -4.656 15.775 1.00 97.56 239 GLU A O 1
ATOM 1760 N N . LYS A 1 240 ? 0.304 -2.796 14.627 1.00 97.75 240 LYS A N 1
ATOM 1761 C CA . LYS A 1 240 ? -0.573 -1.919 15.431 1.00 97.75 240 LYS A CA 1
ATOM 1762 C C . LYS A 1 240 ? -2.027 -2.395 15.462 1.00 97.75 240 LYS A C 1
ATOM 1764 O O . LYS A 1 240 ? -2.696 -2.285 16.488 1.00 97.75 240 LYS A O 1
ATOM 1769 N N . ILE A 1 241 ? -2.529 -2.938 14.351 1.00 97.56 241 ILE A N 1
ATOM 1770 C CA . ILE A 1 241 ? -3.871 -3.535 14.305 1.00 97.56 241 ILE A CA 1
ATOM 1771 C C . ILE A 1 241 ? -3.957 -4.753 15.220 1.00 97.56 241 ILE A C 1
ATOM 1773 O O . ILE A 1 241 ? -4.911 -4.863 15.986 1.00 97.56 241 ILE A O 1
ATOM 1777 N N . LYS A 1 242 ? -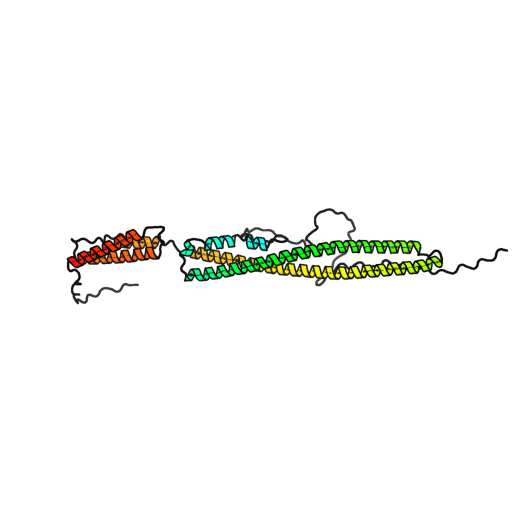2.981 -5.666 15.151 1.00 97.25 242 LYS A N 1
ATOM 1778 C CA . LYS A 1 242 ? -2.960 -6.875 15.990 1.00 97.25 242 LYS A CA 1
ATOM 1779 C C . LYS A 1 242 ? -2.870 -6.524 17.474 1.00 97.25 242 LYS A C 1
ATOM 1781 O O . LYS A 1 242 ? -3.582 -7.121 18.276 1.00 97.25 242 LYS A O 1
ATOM 1786 N N . GLU A 1 243 ? -2.043 -5.543 17.824 1.00 97.88 243 GLU A N 1
ATOM 1787 C CA . GLU A 1 243 ? -1.929 -5.024 19.190 1.00 97.88 243 GLU A CA 1
ATOM 1788 C C . GLU A 1 243 ? -3.267 -4.472 19.693 1.00 97.88 243 GLU A C 1
ATOM 1790 O O . GLU A 1 243 ? -3.711 -4.842 20.780 1.00 97.88 243 GLU A O 1
ATOM 1795 N N . LEU A 1 244 ? -3.950 -3.649 18.887 1.00 98.12 244 LEU A N 1
ATOM 1796 C CA . LEU A 1 244 ? -5.246 -3.085 19.265 1.00 98.12 244 LEU A CA 1
ATOM 1797 C C . LEU A 1 244 ? -6.338 -4.157 19.382 1.00 98.12 244 LEU A C 1
ATOM 1799 O O . LEU A 1 244 ? -7.165 -4.089 20.287 1.00 98.12 244 LEU A O 1
ATOM 1803 N N . ILE A 1 245 ? -6.336 -5.158 18.497 1.00 98.00 245 ILE A N 1
ATOM 1804 C CA . ILE A 1 245 ? -7.232 -6.320 18.598 1.00 98.00 245 ILE A CA 1
ATOM 1805 C C . ILE A 1 245 ? -7.020 -7.033 19.934 1.00 98.00 245 ILE A C 1
ATOM 1807 O O . ILE A 1 245 ? -7.983 -7.219 20.671 1.00 98.00 245 ILE A O 1
ATOM 1811 N N . ALA A 1 246 ? -5.774 -7.371 20.274 1.00 97.94 246 ALA A N 1
ATOM 1812 C CA . ALA A 1 246 ? -5.456 -8.066 21.519 1.00 97.94 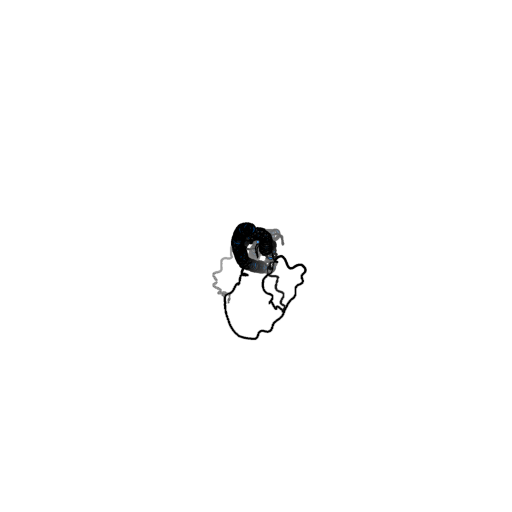246 ALA A CA 1
ATOM 1813 C C . ALA A 1 246 ? -5.841 -7.239 22.762 1.00 97.94 246 ALA A C 1
ATOM 1815 O O . ALA A 1 246 ? -6.329 -7.786 23.751 1.00 97.94 246 ALA A O 1
ATOM 1816 N N . GLU A 1 247 ? -5.656 -5.916 22.712 1.00 97.62 247 GLU A N 1
ATOM 1817 C CA . GLU A 1 247 ? -6.090 -4.990 23.763 1.00 97.62 247 GLU A CA 1
ATOM 1818 C C . GLU A 1 247 ? -7.615 -4.998 23.935 1.00 97.62 247 GLU A C 1
ATOM 1820 O O . GLU A 1 247 ? -8.101 -5.141 25.057 1.00 97.62 247 GLU A O 1
ATOM 1825 N N . ILE A 1 248 ? -8.376 -4.910 22.838 1.00 96.25 248 ILE A N 1
ATOM 1826 C CA . ILE A 1 248 ? -9.843 -4.962 22.872 1.00 96.25 248 ILE A CA 1
ATOM 1827 C C . ILE A 1 248 ? -10.327 -6.320 23.385 1.00 96.25 248 ILE A C 1
ATOM 1829 O O . ILE A 1 248 ? -11.185 -6.365 24.261 1.00 96.25 248 ILE A O 1
ATOM 1833 N N . GLU A 1 249 ? -9.779 -7.428 22.887 1.00 95.44 249 GLU A N 1
ATOM 1834 C CA . GLU A 1 249 ? -10.151 -8.776 23.333 1.00 95.44 249 GLU A CA 1
ATOM 1835 C C . GLU A 1 249 ? -9.904 -8.965 24.832 1.00 95.44 249 GLU A C 1
ATOM 1837 O O . GLU A 1 249 ? -10.761 -9.503 25.536 1.00 95.44 249 GLU A O 1
ATOM 1842 N N . LYS A 1 250 ? -8.774 -8.460 25.342 1.00 94.31 250 LYS A N 1
ATOM 1843 C CA . LYS A 1 250 ? -8.480 -8.451 26.777 1.00 94.31 250 LYS A CA 1
ATOM 1844 C C . LYS A 1 250 ? -9.518 -7.642 27.555 1.00 94.31 250 LYS A C 1
ATOM 1846 O O . LYS A 1 250 ? -10.044 -8.142 28.545 1.00 94.31 250 LYS A O 1
ATOM 1851 N N . ILE A 1 251 ? -9.846 -6.433 27.099 1.00 92.25 251 ILE A N 1
ATOM 1852 C CA . ILE A 1 251 ? -10.857 -5.577 27.738 1.00 92.25 251 ILE A CA 1
ATOM 1853 C C . ILE A 1 251 ? -12.225 -6.258 27.741 1.00 92.25 251 ILE A C 1
ATOM 1855 O O . ILE A 1 251 ? -12.906 -6.235 28.760 1.00 92.25 251 ILE A O 1
ATOM 1859 N N . LEU A 1 252 ? -12.611 -6.904 26.640 1.00 89.38 252 LEU A N 1
ATOM 1860 C CA . LEU A 1 252 ? -13.880 -7.622 26.532 1.00 89.38 252 LEU A CA 1
ATOM 1861 C C . LEU A 1 252 ? -13.928 -8.883 27.410 1.00 89.38 252 LEU A C 1
ATOM 1863 O O . LEU A 1 252 ? -15.003 -9.260 27.874 1.00 89.38 252 LEU A O 1
ATOM 1867 N N . ALA A 1 253 ? -12.790 -9.538 27.646 1.00 88.31 253 ALA A N 1
ATOM 1868 C CA . ALA A 1 253 ? -12.689 -10.670 28.565 1.00 88.31 253 ALA A CA 1
ATOM 1869 C C . ALA A 1 253 ? -12.693 -10.230 30.042 1.00 88.31 253 ALA A C 1
ATOM 1871 O O . ALA A 1 253 ? -13.268 -10.910 30.894 1.00 88.31 253 ALA A O 1
ATOM 1872 N N . GLU A 1 254 ? -12.055 -9.097 30.351 1.00 84.56 254 GLU A N 1
ATOM 1873 C CA . GLU A 1 254 ? -12.012 -8.497 31.692 1.00 84.56 254 GLU A CA 1
ATOM 1874 C C . GLU A 1 254 ? -13.308 -7.773 32.055 1.00 84.56 254 GLU A C 1
ATOM 1876 O O . GLU A 1 254 ? -13.671 -7.733 33.234 1.00 84.56 254 GLU A O 1
ATOM 1881 N N . SER A 1 255 ? -14.057 -7.284 31.060 1.00 75.88 255 SER A N 1
ATOM 1882 C CA . SER A 1 255 ? -15.466 -6.927 31.201 1.00 75.88 255 SER A CA 1
ATOM 1883 C C . SER A 1 255 ? -16.279 -8.212 31.359 1.00 75.88 255 SER A C 1
ATOM 1885 O O . SER A 1 255 ? -17.065 -8.590 30.490 1.00 75.88 255 SER A O 1
ATOM 1887 N N . LYS A 1 256 ? -16.027 -8.933 32.457 1.00 58.34 256 LYS A N 1
ATOM 1888 C CA . LYS A 1 256 ? -16.808 -10.092 32.867 1.00 58.34 256 LYS A CA 1
ATOM 1889 C C . LYS A 1 256 ? -18.276 -9.722 32.768 1.00 58.34 256 LYS A C 1
ATOM 1891 O O . LYS A 1 256 ? -18.677 -8.637 33.200 1.00 58.34 256 LYS A O 1
ATOM 1896 N N . ASP A 1 257 ? -19.052 -10.646 32.208 1.00 60.19 257 ASP A N 1
ATOM 1897 C CA . ASP A 1 257 ? -20.500 -10.584 32.245 1.00 60.19 257 ASP A CA 1
ATOM 1898 C C . ASP A 1 257 ? -20.928 -10.166 33.649 1.00 60.19 257 ASP A C 1
ATOM 1900 O O . ASP A 1 257 ? -20.461 -10.707 34.655 1.00 60.19 257 ASP A O 1
ATOM 1904 N N . CYS A 1 258 ? -21.801 -9.167 33.709 1.00 62.34 258 CYS A N 1
ATOM 1905 C CA . CYS A 1 258 ? -22.327 -8.544 34.922 1.00 62.34 258 CYS A CA 1
ATOM 1906 C C . CYS A 1 258 ? -23.109 -9.536 35.827 1.00 62.34 258 CYS A C 1
ATOM 1908 O O . CYS A 1 258 ? -23.862 -9.174 36.726 1.00 62.34 258 CYS A O 1
ATOM 1910 N N . THR A 1 259 ? -22.965 -10.833 35.584 1.00 63.06 259 THR A N 1
ATOM 1911 C CA . THR A 1 259 ? -23.905 -11.864 35.946 1.00 63.06 259 THR A CA 1
ATOM 1912 C C . THR A 1 259 ? -23.496 -12.598 37.205 1.00 63.06 259 THR A C 1
ATOM 1914 O O . THR A 1 259 ? -24.321 -12.692 38.092 1.00 63.06 259 THR A O 1
ATOM 1917 N N . ASP A 1 260 ? -22.272 -13.078 37.398 1.00 71.56 260 ASP A N 1
ATOM 1918 C CA . ASP A 1 260 ? -22.125 -14.129 38.419 1.00 71.56 260 ASP A CA 1
ATOM 1919 C C . ASP A 1 260 ? -21.915 -13.596 39.839 1.00 71.56 260 ASP A C 1
ATOM 1921 O O . ASP A 1 260 ? -22.679 -13.948 40.735 1.00 71.56 260 ASP A O 1
ATOM 1925 N N . GLU A 1 261 ? -20.963 -12.692 40.070 1.00 70.69 261 GLU A N 1
ATOM 1926 C CA . GLU A 1 261 ? -20.739 -12.115 41.409 1.00 70.69 261 GLU A CA 1
ATOM 1927 C C . GLU A 1 261 ? -21.871 -11.174 41.837 1.00 70.69 261 GLU A C 1
ATOM 1929 O O . GLU A 1 261 ? -22.307 -11.195 42.991 1.00 70.69 261 GLU A O 1
ATOM 1934 N N . LEU A 1 262 ? -22.398 -10.381 40.903 1.00 76.31 262 LEU A N 1
ATOM 1935 C CA . LEU A 1 262 ? -23.504 -9.459 41.153 1.00 76.31 262 LEU A CA 1
ATOM 1936 C C . LEU A 1 262 ? -24.835 -10.208 41.326 1.00 76.31 262 LEU A C 1
ATOM 1938 O O . LEU A 1 262 ? -25.535 -9.942 42.307 1.00 76.31 262 LEU A O 1
ATOM 1942 N N . LYS A 1 263 ? -25.155 -11.224 40.495 1.00 79.44 263 LYS A N 1
ATOM 1943 C CA . LYS A 1 263 ? -26.331 -12.086 40.753 1.00 79.44 263 LYS A CA 1
ATOM 1944 C C . LYS A 1 263 ? -26.145 -12.895 42.037 1.00 79.44 263 LYS A C 1
ATOM 1946 O O . LYS A 1 263 ? -27.129 -13.076 42.746 1.00 79.44 263 LYS A O 1
ATOM 1951 N N . GLN A 1 264 ? -24.938 -13.350 42.394 1.00 83.75 264 GLN A N 1
ATOM 1952 C CA . GLN A 1 264 ? -24.693 -14.013 43.685 1.00 83.75 264 GLN A CA 1
ATOM 1953 C C . GLN A 1 264 ? -24.877 -13.062 44.870 1.00 83.75 264 GLN A C 1
ATOM 1955 O O . GLN A 1 264 ? -25.457 -13.464 45.874 1.00 83.75 264 GLN A O 1
ATOM 1960 N N . THR A 1 265 ? -24.448 -11.805 44.749 1.00 84.38 265 THR A N 1
ATOM 1961 C CA . THR A 1 265 ? -24.640 -10.777 45.782 1.00 84.38 265 THR A CA 1
ATOM 1962 C C . THR A 1 265 ? -26.122 -10.475 45.978 1.00 84.38 265 THR A C 1
ATOM 1964 O O . THR A 1 265 ? -26.615 -10.553 47.101 1.00 84.38 265 THR A O 1
ATOM 1967 N N . VAL A 1 266 ? -26.859 -10.234 44.888 1.00 89.19 266 VAL A N 1
ATOM 1968 C CA . VAL A 1 266 ? -28.319 -10.073 44.934 1.00 89.19 266 VAL A CA 1
ATOM 1969 C C . VAL A 1 266 ? -28.979 -11.330 45.492 1.00 89.19 266 VAL A C 1
ATOM 1971 O O . VAL A 1 266 ? -29.812 -11.226 46.378 1.00 89.19 266 VAL A O 1
ATOM 1974 N N . LYS A 1 267 ? -28.581 -12.530 45.059 1.00 89.62 267 LYS A N 1
ATOM 1975 C CA . LYS A 1 267 ? -29.127 -13.791 45.581 1.00 89.62 267 LYS A CA 1
ATOM 1976 C C . LYS A 1 267 ? -28.854 -13.963 47.075 1.00 89.62 267 LYS A C 1
ATOM 1978 O O . LYS A 1 267 ? -29.716 -14.473 47.775 1.00 89.62 267 LYS A O 1
ATOM 1983 N N . LYS A 1 268 ? -27.683 -13.554 47.567 1.00 90.31 268 LYS A N 1
ATOM 1984 C CA . LYS A 1 268 ? -27.320 -13.638 48.986 1.00 90.31 268 LYS A CA 1
ATOM 1985 C C . LYS A 1 268 ? -28.148 -12.673 49.831 1.00 90.31 268 LYS A C 1
AT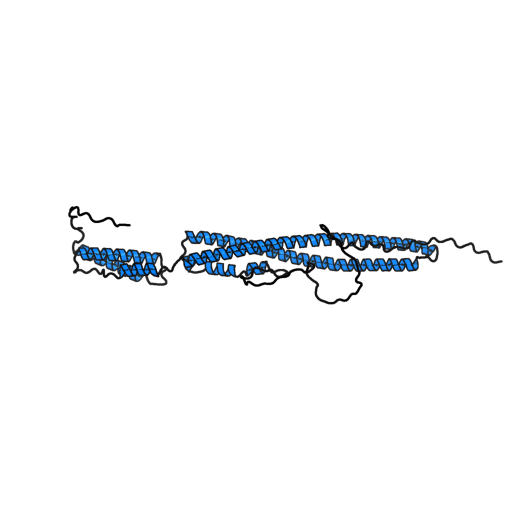OM 1987 O O . LYS A 1 268 ? -28.695 -13.097 50.835 1.00 90.31 268 LYS A O 1
ATOM 1992 N N . ILE A 1 269 ? -28.252 -11.412 49.411 1.00 89.62 269 ILE A N 1
ATOM 1993 C CA . ILE A 1 269 ? -28.938 -10.356 50.170 1.00 89.62 269 ILE A CA 1
ATOM 1994 C C . ILE A 1 269 ? -30.463 -10.505 50.065 1.00 89.62 269 ILE A C 1
ATOM 1996 O O . ILE A 1 269 ? -31.171 -10.413 51.058 1.00 89.62 269 ILE A O 1
ATOM 2000 N N . CYS A 1 270 ? -30.980 -10.764 48.865 1.00 92.75 270 CYS A N 1
ATOM 2001 C CA . CYS A 1 270 ? -32.414 -10.719 48.584 1.00 92.75 270 CYS A CA 1
ATOM 2002 C C . CYS A 1 270 ? -33.160 -12.041 48.825 1.00 92.75 270 CYS A C 1
ATOM 2004 O O . CYS A 1 270 ? -34.386 -12.041 48.764 1.00 92.75 270 CYS A O 1
ATOM 2006 N N . ASN A 1 271 ? -32.468 -13.168 49.054 1.00 91.62 271 ASN A N 1
ATOM 2007 C CA . ASN A 1 271 ? -33.135 -14.427 49.426 1.00 91.62 271 ASN A CA 1
ATOM 2008 C C . ASN A 1 271 ? -33.354 -14.570 50.937 1.00 91.62 271 ASN A C 1
ATOM 2010 O O . ASN A 1 271 ? -34.009 -15.526 51.356 1.00 91.62 271 ASN A O 1
ATOM 2014 N N . GLU A 1 272 ? -32.808 -13.673 51.759 1.00 86.12 272 GLU A N 1
ATOM 2015 C CA . GLU A 1 272 ? -33.152 -13.640 53.179 1.00 86.12 272 GLU A CA 1
ATOM 2016 C C . GLU A 1 272 ? -34.636 -13.263 53.312 1.00 86.12 272 GLU A C 1
ATOM 2018 O O . GLU A 1 272 ? -35.062 -12.304 52.674 1.00 86.12 272 GLU A O 1
ATOM 2023 N N . PRO A 1 273 ? -35.469 -13.998 54.069 1.00 85.75 273 PRO A N 1
ATOM 2024 C CA . PRO A 1 273 ? -36.872 -13.634 54.247 1.00 85.75 273 PRO A CA 1
ATOM 2025 C C . PRO A 1 273 ? -36.985 -12.279 54.960 1.00 85.75 273 PRO A C 1
ATOM 2027 O O . PRO A 1 273 ? -36.593 -12.170 56.115 1.00 85.75 273 PRO A O 1
ATOM 2030 N N . HIS A 1 274 ? -37.531 -11.261 54.289 1.00 89.69 274 HIS A N 1
ATOM 2031 C CA . HIS A 1 274 ? -37.644 -9.895 54.829 1.00 89.69 274 HIS A CA 1
ATOM 2032 C C . HIS A 1 274 ? -39.031 -9.270 54.600 1.00 89.69 274 HIS A C 1
ATOM 2034 O O . HIS A 1 274 ? -39.187 -8.058 54.471 1.00 89.69 274 HIS A O 1
ATOM 2040 N N . SER A 1 275 ? -40.080 -10.092 54.525 1.00 91.38 275 SER A N 1
ATOM 2041 C CA . SER A 1 275 ? -41.441 -9.584 54.347 1.00 91.38 275 SER A CA 1
ATOM 2042 C C . SER A 1 275 ? -41.947 -8.895 55.614 1.00 91.38 275 SER A C 1
ATOM 2044 O O . SER A 1 275 ? -42.051 -9.539 56.660 1.00 91.38 275 SER A O 1
ATOM 2046 N N . CYS A 1 276 ? -42.352 -7.631 55.493 1.00 93.56 276 CYS A N 1
ATOM 2047 C CA . CYS A 1 276 ? -43.038 -6.924 56.567 1.00 93.56 276 CYS A CA 1
ATOM 2048 C C . CYS A 1 276 ? -44.525 -7.282 56.644 1.00 93.56 276 CYS A C 1
ATOM 2050 O O . CYS A 1 276 ? -45.229 -7.286 55.629 1.00 93.56 276 CYS A O 1
ATOM 2052 N N . ASN A 1 277 ? -45.018 -7.546 57.852 1.00 94.75 277 ASN A N 1
ATOM 2053 C CA . ASN A 1 277 ? -46.432 -7.763 58.133 1.00 94.75 277 ASN A CA 1
ATOM 2054 C C . ASN A 1 277 ? -46.851 -7.104 59.458 1.00 94.75 277 ASN A C 1
ATOM 2056 O O . ASN A 1 277 ? -46.029 -6.847 60.333 1.00 94.75 277 ASN A O 1
ATOM 2060 N N . GLY A 1 278 ? -48.153 -6.860 59.622 1.00 90.94 278 GLY A N 1
ATOM 2061 C CA . GLY A 1 278 ? -48.686 -6.141 60.783 1.00 90.94 278 GLY A CA 1
ATOM 2062 C C . GLY A 1 278 ? -48.578 -6.871 62.130 1.00 90.94 278 GLY A C 1
ATOM 2063 O O . GLY A 1 278 ? -48.869 -6.265 63.161 1.00 90.94 278 GLY A O 1
ATOM 2064 N N . LEU A 1 279 ? -48.175 -8.146 62.165 1.00 94.31 279 LEU A N 1
ATOM 2065 C CA . LEU A 1 279 ? -48.011 -8.907 63.412 1.00 94.31 279 LEU A CA 1
ATOM 2066 C C . LEU A 1 279 ? -46.607 -8.776 64.012 1.00 94.31 279 LEU A C 1
ATOM 2068 O O . LEU A 1 279 ? -46.445 -9.044 65.197 1.00 94.31 279 LEU A O 1
ATOM 2072 N N . GLN A 1 280 ? -45.631 -8.328 63.225 1.00 95.75 280 GLN A N 1
ATOM 2073 C CA . GLN A 1 280 ? -44.246 -8.159 63.663 1.00 95.75 280 GLN A CA 1
ATOM 2074 C C . GLN A 1 280 ? -44.108 -7.017 64.671 1.00 95.75 280 GLN A C 1
ATOM 2076 O O . GLN A 1 280 ? -44.898 -6.060 64.666 1.00 95.75 280 GLN A O 1
ATOM 2081 N N . ASP A 1 281 ? -43.119 -7.118 65.553 1.00 95.94 281 ASP A N 1
ATOM 2082 C CA . ASP A 1 281 ? -42.747 -6.018 66.440 1.00 95.94 281 ASP A CA 1
ATOM 2083 C C . ASP A 1 281 ? -41.902 -4.958 65.705 1.00 95.94 281 ASP A C 1
ATOM 2085 O O . ASP A 1 281 ? -41.550 -5.100 64.530 1.00 95.94 281 ASP A O 1
ATOM 2089 N N . CYS A 1 282 ? -41.626 -3.839 66.378 1.00 94.31 282 CYS A N 1
ATOM 2090 C CA . CYS A 1 282 ? -40.880 -2.741 65.765 1.00 94.31 282 CYS A CA 1
ATOM 2091 C C . CYS A 1 282 ? -39.438 -3.122 65.399 1.00 94.31 282 CYS A C 1
ATOM 2093 O O . CYS A 1 282 ? -38.896 -2.556 64.449 1.00 94.31 282 CYS A O 1
ATOM 2095 N N . ASP A 1 283 ? -38.809 -4.056 66.111 1.00 94.19 283 ASP A N 1
ATOM 2096 C CA . ASP A 1 283 ? -37.421 -4.437 65.850 1.00 94.19 283 ASP A CA 1
ATOM 2097 C C . ASP A 1 283 ? -37.331 -5.363 64.632 1.00 94.19 283 ASP A C 1
ATOM 2099 O O . ASP A 1 283 ? -36.484 -5.152 63.758 1.00 94.19 283 ASP A O 1
ATOM 2103 N N . GLU A 1 284 ? -38.268 -6.305 64.496 1.00 94.75 284 GLU A N 1
ATOM 2104 C CA . GLU A 1 284 ? -38.434 -7.125 63.294 1.00 94.75 284 GLU A CA 1
ATOM 2105 C C . GLU A 1 284 ? -38.744 -6.271 62.054 1.00 94.75 284 GLU A C 1
ATOM 2107 O O . GLU A 1 284 ? -38.141 -6.475 60.997 1.00 94.75 284 GLU A O 1
ATOM 2112 N N . LEU A 1 285 ? -39.644 -5.283 62.166 1.00 94.88 285 LEU A N 1
ATOM 2113 C CA . LEU A 1 285 ? -39.969 -4.374 61.059 1.00 94.88 285 LEU A CA 1
ATOM 2114 C C . LEU A 1 285 ? -38.754 -3.547 60.616 1.00 94.88 285 LEU A C 1
ATOM 2116 O O . LEU A 1 285 ? -38.498 -3.436 59.415 1.00 94.88 285 LEU A O 1
ATOM 2120 N N . ARG A 1 286 ? -37.968 -3.009 61.560 1.00 94.44 286 ARG A N 1
ATOM 2121 C CA . ARG A 1 286 ? -36.735 -2.258 61.259 1.00 94.44 286 ARG A CA 1
ATOM 2122 C C . ARG A 1 286 ? -35.676 -3.134 60.594 1.00 94.44 286 ARG A C 1
ATOM 2124 O O . ARG A 1 286 ? -35.022 -2.687 59.650 1.00 94.44 286 ARG A O 1
ATOM 2131 N N . LEU A 1 287 ? -35.501 -4.370 61.067 1.00 94.00 287 LEU A N 1
ATOM 2132 C CA . LEU A 1 287 ? -34.564 -5.321 60.469 1.00 94.00 287 LEU A CA 1
ATOM 2133 C C . LEU A 1 287 ? -34.960 -5.643 59.024 1.00 94.00 287 LEU A C 1
ATOM 2135 O O . LEU A 1 287 ? -34.129 -5.534 58.123 1.00 94.00 287 LEU A O 1
ATOM 2139 N N . ASN A 1 288 ? -36.232 -5.969 58.794 1.00 94.50 288 ASN A N 1
ATOM 2140 C CA . ASN A 1 288 ? -36.748 -6.290 57.465 1.00 94.50 288 ASN A CA 1
ATOM 2141 C C . ASN A 1 288 ? -36.667 -5.100 56.505 1.00 94.50 288 ASN A C 1
ATOM 2143 O O . ASN A 1 288 ? -36.246 -5.270 55.362 1.00 94.50 288 ASN A O 1
ATOM 2147 N N . LEU A 1 289 ? -36.977 -3.887 56.976 1.00 94.69 289 LEU A N 1
ATOM 2148 C CA . LEU A 1 289 ? -36.796 -2.658 56.202 1.00 94.69 289 LEU A CA 1
ATOM 2149 C C . LEU A 1 289 ? -35.335 -2.480 55.769 1.00 94.69 289 LEU A C 1
ATOM 2151 O O . LEU A 1 289 ? -35.065 -2.202 54.602 1.00 94.69 289 LEU A O 1
ATOM 2155 N N . LYS A 1 290 ? -34.383 -2.688 56.686 1.00 95.00 290 LYS A N 1
ATOM 2156 C CA . LYS A 1 290 ? -32.949 -2.579 56.390 1.00 95.00 290 LYS A CA 1
ATOM 2157 C C . LYS A 1 290 ? -32.488 -3.619 55.363 1.00 95.00 290 LYS A C 1
ATOM 2159 O O . LYS A 1 290 ? -31.710 -3.279 54.467 1.00 95.00 290 LYS A O 1
ATOM 2164 N N . ILE A 1 291 ? -32.954 -4.866 55.471 1.00 93.38 291 ILE A N 1
ATOM 2165 C CA . ILE A 1 291 ? -32.663 -5.919 54.482 1.00 93.38 291 ILE A CA 1
ATOM 2166 C C . ILE A 1 291 ? -33.238 -5.524 53.118 1.00 93.38 291 ILE A C 1
ATOM 2168 O O . ILE A 1 291 ? -32.498 -5.539 52.135 1.00 93.38 291 ILE A O 1
ATOM 2172 N N . GLY A 1 292 ? -34.498 -5.078 53.066 1.00 94.94 292 GLY A N 1
ATOM 2173 C CA . GLY A 1 292 ? -35.149 -4.643 51.828 1.00 94.94 292 GLY A CA 1
ATOM 2174 C C . GLY A 1 292 ? -34.424 -3.473 51.157 1.00 94.94 292 GLY A C 1
ATOM 2175 O O . GLY A 1 292 ? -34.107 -3.530 49.972 1.00 94.94 292 GLY A O 1
ATOM 2176 N N . GLN A 1 293 ? -34.038 -2.444 51.919 1.00 94.94 293 GLN A N 1
ATOM 2177 C CA . GLN A 1 293 ? -33.235 -1.320 51.412 1.00 94.94 293 GLN A CA 1
ATOM 2178 C C . GLN A 1 293 ? -31.879 -1.778 50.854 1.00 94.94 293 GLN A C 1
ATOM 2180 O O . GLN A 1 293 ? -31.444 -1.314 49.798 1.00 94.94 293 GLN A O 1
ATOM 2185 N N . THR A 1 294 ? -31.218 -2.718 51.534 1.00 93.06 294 THR A N 1
ATOM 2186 C CA . THR A 1 294 ? -29.935 -3.277 51.082 1.00 93.06 294 THR A CA 1
ATOM 2187 C C . THR A 1 294 ? -30.112 -4.114 49.809 1.00 93.06 294 THR A C 1
ATOM 2189 O O . THR A 1 294 ? -29.300 -4.017 48.887 1.00 93.06 294 THR A O 1
ATOM 2192 N N . CYS A 1 295 ? -31.187 -4.904 49.724 1.00 95.25 295 CYS A N 1
ATOM 2193 C CA . CYS A 1 295 ? -31.547 -5.659 48.527 1.00 95.25 295 CYS A CA 1
ATOM 2194 C C . CYS A 1 295 ? -31.862 -4.726 47.349 1.00 95.25 295 CYS A C 1
ATOM 2196 O O . CYS A 1 295 ? -31.353 -4.945 46.248 1.00 95.25 295 CYS A O 1
ATOM 2198 N N . LEU A 1 296 ? -32.633 -3.659 47.577 1.00 94.56 296 LEU A N 1
ATOM 2199 C CA . LEU A 1 296 ? -32.961 -2.665 46.559 1.00 94.56 296 LEU A CA 1
ATOM 2200 C C . LEU A 1 296 ? -31.696 -2.023 45.989 1.00 94.56 296 LEU A C 1
ATOM 2202 O O . LEU A 1 296 ? -31.502 -2.056 44.777 1.00 94.56 296 LEU A O 1
ATOM 2206 N N . ALA A 1 297 ? -30.800 -1.534 46.851 1.00 92.31 297 ALA A N 1
ATOM 2207 C CA . ALA A 1 297 ? -29.536 -0.943 46.420 1.00 92.31 297 ALA A CA 1
ATOM 2208 C C . ALA A 1 297 ? -28.681 -1.931 45.604 1.00 92.31 297 ALA A C 1
ATOM 2210 O O . ALA A 1 297 ? -28.073 -1.558 44.600 1.00 92.31 297 ALA A O 1
ATOM 2211 N N . ALA A 1 298 ? -28.655 -3.212 45.994 1.00 90.12 298 ALA A N 1
ATOM 2212 C CA . ALA A 1 298 ? -27.954 -4.246 45.236 1.00 90.12 298 ALA A CA 1
ATOM 2213 C C . ALA A 1 298 ? -28.593 -4.492 43.857 1.00 90.12 298 ALA A C 1
ATOM 2215 O O . ALA A 1 298 ? -27.871 -4.646 42.873 1.00 90.12 298 ALA A O 1
ATOM 2216 N N . ARG A 1 299 ? -29.929 -4.509 43.763 1.00 90.88 299 ARG A N 1
ATOM 2217 C CA . ARG A 1 299 ? -30.651 -4.683 42.493 1.00 90.88 299 ARG A CA 1
ATOM 2218 C C . ARG A 1 299 ? -30.521 -3.473 41.571 1.00 90.88 299 ARG A C 1
ATOM 2220 O O . ARG A 1 299 ? -30.310 -3.673 40.382 1.00 90.88 299 ARG A O 1
ATOM 2227 N N . GLU A 1 300 ? -30.603 -2.253 42.095 1.00 89.19 300 GLU A N 1
ATOM 2228 C CA . GLU A 1 300 ? -30.389 -1.024 41.317 1.00 89.19 300 GLU A CA 1
ATOM 2229 C C . GLU A 1 300 ? -28.955 -0.968 40.777 1.00 89.19 300 GLU A C 1
ATOM 2231 O O . GLU A 1 300 ? -28.750 -0.645 39.612 1.00 89.19 300 GLU A O 1
ATOM 2236 N N . LYS A 1 301 ? -27.9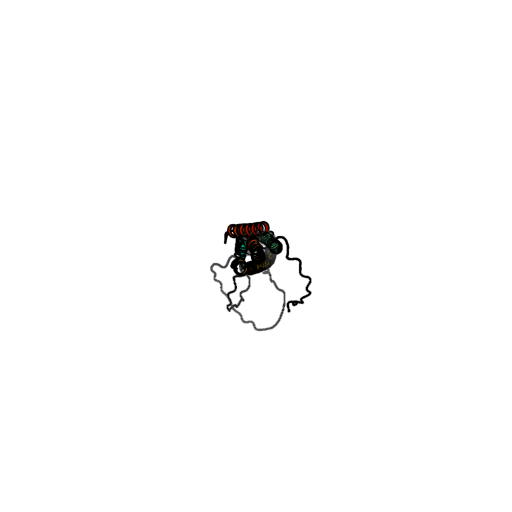67 -1.415 41.563 1.00 85.25 301 LYS A N 1
ATOM 2237 C CA . LYS A 1 301 ? -26.585 -1.567 41.090 1.00 85.25 301 LYS A CA 1
ATOM 2238 C C . LYS A 1 301 ? -26.439 -2.631 39.993 1.00 85.25 301 LYS A C 1
ATOM 2240 O O . LYS A 1 301 ? -25.625 -2.466 39.090 1.00 85.25 301 LYS A O 1
ATOM 2245 N N . VAL A 1 302 ? -27.216 -3.717 40.047 1.00 84.25 302 VAL A N 1
ATOM 2246 C CA . VAL A 1 302 ? -27.309 -4.685 38.939 1.00 84.25 302 VAL A CA 1
ATOM 2247 C C . VAL A 1 302 ? -27.952 -4.042 37.711 1.00 84.25 302 VAL A C 1
ATOM 2249 O O . VAL A 1 302 ? -27.428 -4.224 36.627 1.00 84.25 302 VAL A O 1
ATOM 2252 N N . GLU A 1 303 ? -29.040 -3.280 37.841 1.00 85.25 303 GLU A N 1
ATOM 2253 C CA . GLU A 1 303 ? -29.674 -2.593 36.699 1.00 85.25 303 GLU A CA 1
ATOM 2254 C C . GLU A 1 303 ? -28.757 -1.533 36.066 1.00 85.25 303 GLU A C 1
ATOM 2256 O O . GLU A 1 303 ? -28.746 -1.376 34.847 1.00 85.25 303 GLU A O 1
ATOM 2261 N N . GLU A 1 304 ? -27.957 -0.833 36.873 1.00 80.38 304 GLU A N 1
ATOM 2262 C CA . GLU A 1 304 ? -26.971 0.140 36.397 1.00 80.38 304 GLU A CA 1
ATOM 2263 C C . GLU A 1 304 ? -25.839 -0.531 35.605 1.00 80.38 304 GLU A C 1
ATOM 2265 O O . GLU A 1 304 ? -25.436 -0.048 34.547 1.00 80.38 304 GLU A O 1
ATOM 2270 N N . LEU A 1 305 ? -25.317 -1.648 36.118 1.00 76.00 305 LEU A N 1
ATOM 2271 C CA . LEU A 1 305 ? -24.141 -2.313 35.555 1.00 76.00 305 LEU A CA 1
ATOM 2272 C C . LEU A 1 305 ? -24.496 -3.361 34.488 1.00 76.00 305 LEU A C 1
ATOM 2274 O O . LEU A 1 305 ? -23.656 -3.692 33.646 1.00 76.00 305 LEU A O 1
ATOM 2278 N N . CYS A 1 306 ? -25.717 -3.902 34.513 1.00 76.50 306 CYS A N 1
ATOM 2279 C CA . CYS A 1 306 ? -26.169 -4.989 33.652 1.00 76.50 306 CYS A CA 1
ATOM 2280 C C . CYS A 1 306 ? -27.287 -4.499 32.714 1.00 76.50 306 CYS A C 1
ATOM 2282 O O . CYS A 1 306 ? -28.322 -4.022 33.175 1.00 76.50 306 CYS A O 1
ATOM 2284 N N . PRO A 1 307 ? -27.140 -4.649 31.388 1.00 62.12 307 PRO A N 1
ATOM 2285 C CA . PRO A 1 307 ? -28.127 -4.146 30.442 1.00 62.12 307 PRO A CA 1
ATOM 2286 C C . PRO A 1 307 ? -29.460 -4.930 30.490 1.00 62.12 307 PRO A C 1
ATOM 2288 O O . PRO A 1 307 ? -29.486 -6.118 30.821 1.00 62.12 307 PRO A O 1
ATOM 2291 N N . PRO A 1 308 ? -30.580 -4.288 30.100 1.00 60.00 308 PRO A N 1
ATOM 2292 C CA . PRO A 1 308 ? -31.954 -4.760 30.339 1.00 60.00 308 PRO A CA 1
ATOM 2293 C C . PRO A 1 308 ? -32.389 -5.997 29.534 1.00 60.00 308 PRO A C 1
ATOM 2295 O O . PRO A 1 308 ? -33.525 -6.447 29.653 1.00 60.00 308 PRO A O 1
ATOM 2298 N N . ASN A 1 309 ? -31.530 -6.528 28.671 1.00 60.47 309 ASN A N 1
ATOM 2299 C CA . ASN A 1 309 ? -31.862 -7.574 27.707 1.00 60.47 309 ASN A CA 1
ATOM 2300 C C . ASN A 1 309 ? -31.657 -9.008 28.220 1.00 60.47 309 ASN A C 1
ATOM 2302 O O . ASN A 1 309 ? -32.069 -9.937 27.530 1.00 60.47 309 ASN A O 1
ATOM 2306 N N . GLU A 1 310 ? -31.069 -9.204 29.404 1.00 57.81 310 GLU A N 1
ATOM 2307 C CA . GLU A 1 310 ? -30.833 -10.551 29.945 1.00 57.81 310 GLU A CA 1
ATOM 2308 C C . GLU A 1 310 ? -31.790 -10.942 31.083 1.00 57.81 310 GLU A C 1
ATOM 2310 O O . GLU A 1 310 ? -32.121 -12.115 31.232 1.00 57.81 310 GLU A O 1
ATOM 2315 N N . TYR A 1 311 ? -32.275 -9.971 31.859 1.00 66.44 311 TYR A N 1
ATOM 2316 C CA . TYR A 1 311 ? -33.233 -10.158 32.948 1.00 66.44 311 TYR A CA 1
ATOM 2317 C C . TYR A 1 311 ? -34.066 -8.879 33.096 1.00 66.44 311 TYR A C 1
ATOM 2319 O O . TYR A 1 311 ? -33.520 -7.777 33.089 1.00 66.44 311 TYR A O 1
ATOM 2327 N N . ASP A 1 312 ? -35.385 -9.008 33.269 1.00 76.56 312 ASP A N 1
ATOM 2328 C CA . ASP A 1 312 ? -36.222 -7.878 33.684 1.00 76.56 312 ASP A CA 1
ATOM 2329 C C . ASP A 1 312 ? -35.864 -7.511 35.131 1.00 76.56 312 ASP A C 1
ATOM 2331 O O . ASP A 1 312 ? -36.404 -8.070 36.085 1.00 76.56 312 ASP A O 1
ATOM 2335 N N . HIS A 1 313 ? -34.898 -6.606 35.290 1.00 81.25 313 HIS A N 1
ATOM 2336 C CA . HIS A 1 313 ? -34.485 -6.078 36.587 1.00 81.25 313 HIS A CA 1
ATOM 2337 C C . HIS A 1 313 ? -35.522 -5.109 37.170 1.00 81.25 313 HIS A C 1
ATOM 2339 O O . HIS A 1 313 ? -35.596 -4.971 38.393 1.00 81.25 313 HIS A O 1
ATOM 2345 N N . LYS A 1 314 ? -36.388 -4.521 36.333 1.00 88.19 314 LYS A N 1
ATOM 2346 C CA . LYS A 1 314 ? -37.390 -3.539 36.764 1.00 88.19 314 LYS A CA 1
ATOM 2347 C C . LYS A 1 314 ? -38.459 -4.169 37.635 1.00 88.19 314 LYS A C 1
ATOM 2349 O O . LYS A 1 314 ? -38.803 -3.600 38.667 1.00 88.19 314 LYS A O 1
ATOM 2354 N N . THR A 1 315 ? -38.975 -5.340 37.260 1.00 91.69 315 THR A N 1
ATOM 2355 C CA . THR A 1 315 ? -40.023 -6.005 38.051 1.00 91.69 315 THR A CA 1
ATOM 2356 C C . THR A 1 315 ? -39.555 -6.321 39.482 1.00 91.69 315 THR A C 1
ATOM 2358 O O . THR A 1 315 ? -40.218 -5.890 40.427 1.00 91.69 315 THR A O 1
ATOM 2361 N N . PRO A 1 316 ? -38.406 -6.989 39.708 1.00 91.12 316 PRO A N 1
ATOM 2362 C CA . PRO A 1 316 ? -37.884 -7.205 41.053 1.00 91.12 316 PRO A CA 1
ATOM 2363 C C . PRO A 1 316 ? -37.565 -5.914 41.815 1.00 91.12 316 PRO A C 1
ATOM 2365 O O . PRO A 1 316 ? -37.836 -5.860 43.008 1.00 91.12 316 PRO A O 1
ATOM 2368 N N . ILE A 1 317 ? -37.034 -4.878 41.155 1.00 93.31 317 ILE A N 1
ATOM 2369 C CA . ILE A 1 317 ? -36.778 -3.568 41.784 1.00 93.31 317 ILE A CA 1
ATOM 2370 C C . ILE A 1 317 ? -38.082 -2.928 42.266 1.00 93.31 317 ILE A C 1
ATOM 2372 O O . ILE A 1 317 ? -38.164 -2.466 43.401 1.00 93.31 317 ILE A O 1
ATOM 2376 N N . ASN A 1 318 ? -39.127 -2.944 41.438 1.00 94.31 318 ASN A N 1
ATOM 2377 C CA . ASN A 1 318 ? -40.435 -2.403 41.800 1.00 94.31 318 ASN A CA 1
ATOM 2378 C C . ASN A 1 318 ? -41.093 -3.201 42.935 1.00 94.31 318 ASN A C 1
ATOM 2380 O O . ASN A 1 318 ? -41.689 -2.609 43.834 1.00 94.31 318 ASN A O 1
ATOM 2384 N N . ASN A 1 319 ? -40.953 -4.531 42.930 1.00 93.25 319 ASN A N 1
ATOM 2385 C CA . ASN A 1 319 ? -41.437 -5.384 44.018 1.00 93.25 319 ASN A CA 1
ATOM 2386 C C . ASN A 1 319 ? -40.741 -5.060 45.348 1.00 93.25 319 ASN A C 1
ATOM 2388 O O . ASN A 1 319 ? -41.406 -5.017 46.384 1.00 93.25 319 ASN A O 1
ATOM 2392 N N . GLU A 1 320 ? -39.433 -4.802 45.303 1.00 95.44 320 GLU A N 1
ATOM 2393 C CA . GLU A 1 320 ? -38.623 -4.431 46.464 1.00 95.44 320 GLU A CA 1
ATOM 2394 C C . GLU A 1 320 ? -39.023 -3.052 47.011 1.00 95.44 320 GLU A C 1
ATOM 2396 O O . GLU A 1 320 ? -39.287 -2.909 48.203 1.00 95.44 320 GLU A O 1
ATOM 2401 N N . LYS A 1 321 ? -39.195 -2.055 46.128 1.00 96.25 321 LYS A N 1
ATOM 2402 C CA . LYS A 1 321 ? -39.716 -0.722 46.490 1.00 96.25 321 LYS A CA 1
ATOM 2403 C C . LYS A 1 321 ? -41.073 -0.818 47.186 1.00 96.25 321 LYS A C 1
ATOM 2405 O O . LYS A 1 321 ? -41.266 -0.228 48.245 1.00 96.25 321 LYS A O 1
ATOM 2410 N N . ALA A 1 322 ? -41.985 -1.624 46.644 1.00 95.56 322 ALA A N 1
ATOM 2411 C CA . ALA A 1 322 ? -43.295 -1.841 47.248 1.00 95.56 322 ALA A CA 1
ATOM 2412 C C . ALA A 1 322 ? -43.220 -2.589 48.596 1.00 95.56 322 ALA A C 1
ATOM 2414 O O . ALA A 1 322 ? -44.089 -2.412 49.448 1.00 95.56 322 ALA A O 1
ATOM 2415 N N . ALA A 1 323 ? -42.225 -3.459 48.803 1.00 94.31 323 ALA A N 1
ATOM 2416 C CA . ALA A 1 323 ? -42.012 -4.136 50.084 1.00 94.31 323 ALA A CA 1
ATOM 2417 C C . ALA A 1 323 ? -41.510 -3.169 51.163 1.00 94.31 323 ALA A C 1
ATOM 2419 O O . ALA A 1 323 ? -42.063 -3.165 52.264 1.00 94.31 323 ALA A O 1
ATOM 2420 N N . ILE A 1 324 ? -40.544 -2.316 50.816 1.00 96.12 324 ILE A N 1
ATOM 2421 C CA . ILE A 1 324 ? -40.033 -1.232 51.666 1.00 96.12 324 ILE A CA 1
ATOM 2422 C C . ILE A 1 324 ? -41.171 -0.296 52.087 1.00 96.12 324 ILE A C 1
ATOM 2424 O O . ILE A 1 324 ? -41.369 -0.079 53.279 1.00 96.12 324 ILE A O 1
ATOM 2428 N N . GLU A 1 325 ? -41.987 0.166 51.136 1.00 96.62 325 GLU A N 1
ATOM 2429 C CA . GLU A 1 325 ? -43.124 1.054 51.416 1.00 96.62 325 GLU A CA 1
ATOM 2430 C C . GLU A 1 325 ? -44.134 0.411 52.386 1.00 96.62 325 GLU A C 1
ATOM 2432 O O . GLU A 1 325 ? -44.647 1.058 53.301 1.00 96.62 325 GLU A O 1
ATOM 2437 N N . ARG A 1 326 ? -44.401 -0.897 52.252 1.00 95.69 326 ARG A N 1
ATOM 2438 C CA . ARG A 1 326 ? -45.244 -1.627 53.216 1.00 95.69 326 ARG A CA 1
ATOM 2439 C C . ARG A 1 326 ? -44.626 -1.662 54.615 1.00 95.69 326 ARG A C 1
ATOM 2441 O O . ARG A 1 326 ? -45.361 -1.489 55.583 1.00 95.69 326 ARG A O 1
ATOM 2448 N N . CYS A 1 327 ? -43.316 -1.890 54.733 1.00 95.56 327 CYS A N 1
ATOM 2449 C CA . CYS A 1 327 ? -42.623 -1.849 56.024 1.00 95.56 327 CYS A CA 1
ATOM 2450 C C . CYS A 1 327 ? -42.762 -0.478 56.690 1.00 95.56 327 CYS A C 1
ATOM 2452 O O . CYS A 1 327 ? -43.119 -0.403 57.863 1.00 95.56 327 CYS A O 1
ATOM 2454 N N . GLU A 1 328 ? -42.520 0.595 55.936 1.00 95.38 328 GLU A N 1
ATOM 2455 C CA . GLU A 1 328 ? -42.616 1.973 56.424 1.00 95.38 328 GLU A CA 1
ATOM 2456 C C . GLU A 1 328 ? -44.030 2.301 56.922 1.00 95.38 328 GLU A C 1
ATOM 2458 O O . GLU A 1 328 ? -44.188 2.864 58.005 1.00 95.38 328 GLU A O 1
ATOM 2463 N N . ASN A 1 329 ? -45.064 1.860 56.198 1.00 95.88 329 ASN A N 1
ATOM 2464 C CA . ASN A 1 329 ? -46.454 2.019 56.627 1.00 95.88 329 ASN A CA 1
ATOM 2465 C C . ASN A 1 329 ? -46.753 1.271 57.939 1.00 95.88 329 ASN A C 1
ATOM 2467 O O . ASN A 1 329 ? -47.328 1.857 58.853 1.00 95.88 329 ASN A O 1
ATOM 2471 N N . TYR A 1 330 ? -46.311 0.015 58.084 1.00 96.06 330 TYR A N 1
ATOM 2472 C CA . TYR A 1 330 ? -46.503 -0.724 59.339 1.00 96.06 330 TYR A CA 1
ATOM 2473 C C . TYR A 1 330 ? -45.740 -0.112 60.517 1.00 96.06 330 TYR A C 1
ATOM 2475 O O . TYR A 1 330 ? -46.257 -0.107 61.635 1.00 96.06 330 TYR A O 1
ATOM 2483 N N . MET A 1 331 ? -44.529 0.405 60.286 1.00 94.94 331 MET A N 1
ATOM 2484 C CA . MET A 1 331 ? -43.773 1.110 61.325 1.00 94.94 331 MET A CA 1
ATOM 2485 C C . MET A 1 331 ? -44.517 2.356 61.797 1.00 94.94 331 MET A C 1
ATOM 2487 O O . MET A 1 331 ? -44.633 2.576 63.002 1.00 94.94 331 MET A O 1
ATOM 2491 N N . LYS A 1 332 ? -45.070 3.127 60.858 1.00 94.62 332 LYS A N 1
ATOM 2492 C CA . LYS A 1 332 ? -45.859 4.320 61.156 1.00 94.62 332 LYS A CA 1
ATOM 2493 C C . LYS A 1 332 ? -47.126 3.987 61.945 1.00 94.62 332 LYS A C 1
ATOM 2495 O O . LYS A 1 332 ? -47.387 4.613 62.966 1.00 94.62 332 LYS A O 1
ATOM 2500 N N . ASP A 1 333 ? -47.875 2.966 61.531 1.00 95.12 333 ASP A N 1
ATOM 2501 C CA . ASP A 1 333 ? -49.117 2.550 62.203 1.00 95.12 333 ASP A CA 1
ATOM 2502 C C . ASP A 1 333 ? -48.883 2.067 63.646 1.00 95.12 333 ASP A C 1
ATOM 2504 O O . ASP A 1 333 ? -49.761 2.186 64.502 1.00 95.12 333 ASP A O 1
ATOM 2508 N N . LYS A 1 334 ? -47.691 1.531 63.928 1.00 94.62 334 LYS A N 1
ATOM 2509 C CA . LYS A 1 334 ? -47.286 1.051 65.256 1.00 94.62 334 LYS A CA 1
ATOM 2510 C C . LYS A 1 334 ? -46.520 2.082 66.088 1.00 94.62 334 LYS A C 1
ATOM 2512 O O . LYS A 1 334 ? -46.120 1.748 67.201 1.00 94.62 334 LYS A O 1
ATOM 2517 N N . ASN A 1 335 ? -46.316 3.305 65.588 1.00 93.75 335 ASN A N 1
ATOM 2518 C CA . ASN A 1 335 ? -45.445 4.311 66.210 1.00 93.75 335 ASN A CA 1
ATOM 2519 C C . ASN A 1 335 ? -44.022 3.784 66.496 1.00 93.75 335 ASN A C 1
ATOM 2521 O O . ASN A 1 335 ? -43.431 4.056 67.539 1.00 93.75 335 ASN A O 1
ATOM 2525 N N . CYS A 1 336 ? -43.434 3.050 65.550 1.00 90.69 336 CYS A N 1
ATOM 2526 C CA . CYS A 1 336 ? -42.048 2.584 65.642 1.00 90.69 336 CYS A CA 1
ATOM 2527 C C . CYS A 1 336 ? -41.007 3.696 65.367 1.00 90.69 336 CYS A C 1
ATOM 2529 O O . CYS A 1 336 ? -39.814 3.402 65.282 1.00 90.69 336 CYS A O 1
ATOM 2531 N N . ASP A 1 337 ? -41.428 4.956 65.216 1.00 78.81 337 ASP A N 1
ATOM 2532 C CA . ASP A 1 337 ? -40.564 6.101 64.882 1.00 78.81 337 ASP A CA 1
ATOM 2533 C C . ASP A 1 337 ? -39.671 6.550 66.048 1.00 78.81 337 ASP A C 1
ATOM 2535 O O . ASP A 1 337 ? -38.631 7.180 65.844 1.00 78.81 337 ASP A O 1
ATOM 2539 N N . GLU A 1 338 ? -40.015 6.173 67.280 1.00 66.06 338 GLU A N 1
ATOM 2540 C CA . GLU A 1 338 ? -39.127 6.358 68.418 1.00 66.06 338 GLU A CA 1
ATOM 2541 C C . GLU A 1 338 ? -38.080 5.244 68.395 1.00 66.06 338 GLU A C 1
ATOM 2543 O O . GLU A 1 338 ? -38.318 4.106 68.816 1.00 66.06 338 GLU A O 1
ATOM 2548 N N . ALA A 1 339 ? -36.890 5.567 67.874 1.00 57.84 339 ALA A N 1
ATOM 2549 C CA . ALA A 1 339 ? -35.694 4.831 68.256 1.00 57.84 339 ALA A CA 1
ATOM 2550 C C . ALA A 1 339 ? -35.746 4.704 69.787 1.00 57.84 339 ALA A C 1
ATOM 2552 O O . ALA A 1 339 ? -35.890 5.742 70.447 1.00 57.84 339 ALA A O 1
ATOM 2553 N N . PRO A 1 340 ? -35.718 3.479 70.353 1.00 56.56 340 PRO A N 1
ATOM 2554 C CA . PRO A 1 340 ? -35.755 3.325 71.798 1.00 56.56 340 PRO A CA 1
ATOM 2555 C C . PRO A 1 340 ? -34.685 4.258 72.363 1.00 56.56 340 PRO A C 1
ATOM 2557 O O . PRO A 1 340 ? -33.589 4.293 71.787 1.00 56.56 340 PRO A O 1
ATOM 2560 N N . PRO A 1 341 ? -35.004 5.077 73.386 1.00 49.56 341 PRO A N 1
ATOM 2561 C CA . PRO A 1 341 ? -34.057 6.034 73.932 1.00 49.56 341 PRO A CA 1
ATOM 2562 C C . PRO A 1 341 ? -32.769 5.270 74.158 1.00 49.56 341 PRO A C 1
ATOM 2564 O O . PRO A 1 341 ? -32.787 4.264 74.868 1.00 49.56 341 PRO A O 1
ATOM 2567 N N . VAL A 1 342 ? -31.709 5.672 73.448 1.00 47.75 342 VAL A N 1
ATOM 2568 C CA . VAL A 1 342 ? -30.415 5.002 73.504 1.00 47.75 342 VAL A CA 1
ATOM 2569 C C . VAL A 1 342 ? -30.067 4.962 74.980 1.00 47.75 342 VAL A C 1
ATOM 2571 O O . VAL A 1 342 ? -29.778 5.994 75.584 1.00 47.75 342 VAL A O 1
ATOM 2574 N N . SER A 1 343 ? -30.230 3.789 75.588 1.00 47.34 343 SER A N 1
ATOM 2575 C CA . SER A 1 343 ? -29.801 3.555 76.949 1.00 47.34 343 SER A CA 1
ATOM 2576 C C . SER A 1 343 ? -28.304 3.778 76.881 1.00 47.34 343 SER A C 1
ATOM 2578 O O . SER A 1 343 ? -27.579 3.017 76.241 1.00 47.34 343 SER A O 1
ATOM 2580 N N . SER A 1 344 ? -27.875 4.912 77.427 1.00 45.31 344 SER A N 1
ATOM 2581 C CA . SER A 1 344 ? -26.481 5.299 77.588 1.00 45.31 344 SER A CA 1
ATOM 2582 C C . SER A 1 344 ? -25.805 4.365 78.591 1.00 45.31 344 SER A C 1
ATOM 2584 O O . SER A 1 344 ? -25.314 4.818 79.618 1.00 45.31 344 SER A O 1
ATOM 2586 N N . ASP A 1 345 ? -25.796 3.064 78.316 1.00 45.53 345 ASP A N 1
ATOM 2587 C CA . ASP A 1 345 ? -24.903 2.119 78.957 1.00 45.53 345 ASP A CA 1
ATOM 2588 C C . ASP A 1 345 ? -23.768 1.811 77.986 1.00 45.53 345 ASP A C 1
ATOM 2590 O O . ASP A 1 345 ? -23.891 1.096 76.990 1.00 45.53 345 ASP A O 1
ATOM 2594 N N . ASN A 1 346 ? -22.636 2.442 78.292 1.00 48.94 346 ASN A N 1
ATOM 2595 C CA . ASN A 1 346 ? -21.326 2.189 77.719 1.00 48.94 346 ASN A CA 1
ATOM 2596 C C . ASN A 1 346 ? -20.990 0.692 77.805 1.00 48.94 346 ASN A C 1
ATOM 2598 O O . ASN A 1 346 ? -20.473 0.217 78.814 1.00 48.94 346 ASN A O 1
ATOM 2602 N N . GLY A 1 347 ? -21.238 -0.044 76.724 1.00 47.03 347 GLY A N 1
ATOM 2603 C CA . GLY A 1 347 ? -20.936 -1.467 76.604 1.00 47.03 347 GLY A CA 1
ATOM 2604 C C . GLY A 1 347 ? -20.102 -1.775 75.366 1.00 47.03 347 GLY A C 1
ATOM 2605 O O . GLY A 1 347 ? -20.584 -2.417 74.444 1.00 47.03 347 GLY A O 1
ATOM 2606 N N . ASN A 1 348 ? -18.869 -1.266 75.345 1.00 50.44 348 ASN A N 1
ATOM 2607 C CA . ASN A 1 348 ? -17.687 -1.793 74.652 1.00 50.44 348 ASN A CA 1
ATOM 2608 C C . ASN A 1 348 ? -17.921 -3.022 73.731 1.00 50.44 348 ASN A C 1
ATOM 2610 O O . ASN A 1 348 ? -17.901 -4.155 74.210 1.00 50.44 348 ASN A O 1
ATOM 2614 N N . LEU A 1 349 ? -18.064 -2.824 72.414 1.00 41.41 349 LEU A N 1
ATOM 2615 C CA . LEU A 1 349 ? -18.082 -3.916 71.430 1.00 41.41 349 LEU A CA 1
ATOM 2616 C C . LEU A 1 349 ? -17.226 -3.582 70.199 1.00 41.41 349 LEU A C 1
ATOM 2618 O O . LEU A 1 349 ? -17.625 -2.865 69.290 1.00 41.41 349 LEU A O 1
ATOM 2622 N N . MET A 1 350 ? -16.019 -4.147 70.257 1.00 42.25 350 MET A N 1
ATOM 2623 C CA . MET A 1 350 ? -15.220 -4.741 69.184 1.00 42.25 350 MET A CA 1
ATOM 2624 C C . MET A 1 350 ? -15.065 -3.999 67.850 1.00 42.25 350 MET A C 1
ATOM 2626 O O . MET A 1 350 ? -15.907 -4.039 66.957 1.00 42.25 350 MET A O 1
ATOM 2630 N N . SER A 1 351 ? -13.847 -3.489 67.673 1.00 35.94 351 SER A N 1
ATOM 2631 C CA . SER A 1 351 ? -13.196 -3.283 66.382 1.00 35.94 351 SER A CA 1
ATOM 2632 C C . SER A 1 351 ? -13.230 -4.555 65.516 1.00 35.94 351 SER A C 1
ATOM 2634 O O . SER A 1 351 ? -12.932 -5.638 66.029 1.00 35.94 351 SER A O 1
ATOM 2636 N N . PRO A 1 352 ? -13.468 -4.450 64.198 1.00 46.72 352 PRO A N 1
ATOM 2637 C CA . PRO A 1 352 ? -13.179 -5.538 63.280 1.00 46.72 352 PRO A CA 1
ATOM 2638 C C . PRO A 1 352 ? -11.659 -5.667 63.120 1.00 46.72 352 PRO A C 1
ATOM 2640 O O . PRO A 1 352 ? -10.983 -4.709 62.734 1.00 46.72 352 PRO A O 1
ATOM 2643 N N . GLN A 1 353 ? -11.110 -6.841 63.439 1.00 42.34 353 GLN A N 1
ATOM 2644 C CA . GLN A 1 353 ? -9.752 -7.192 63.028 1.00 42.34 353 GLN A CA 1
ATOM 2645 C C . GLN A 1 353 ? -9.701 -7.300 61.499 1.00 42.34 353 GLN A C 1
ATOM 2647 O O . GLN A 1 353 ? -10.574 -7.914 60.884 1.00 42.34 353 GLN A O 1
ATOM 2652 N N . LYS A 1 354 ? -8.690 -6.638 60.932 1.00 47.25 354 LYS A N 1
ATOM 2653 C CA . LYS A 1 354 ? -8.257 -6.747 59.537 1.00 47.25 354 LYS A CA 1
ATOM 2654 C C . LYS A 1 354 ? -7.643 -8.105 59.246 1.00 47.25 354 LYS A C 1
ATOM 2656 O O . LYS A 1 354 ? -6.962 -8.629 60.158 1.00 47.25 354 LYS A O 1
#

pLDDT: mean 77.89, std 23.42, range [25.19, 98.19]

Radius of gyration: 47.87 Å; chains: 1; bounding box: 103×37×165 Å